Protein AF-A0A4W6CYW5-F1 (afdb_monomer)

Foldseek 3Di:
DDDDPPVVVVVVVVVVVVVVVVVVVVVVVVVVVVVVVVVVVVVPPPDDDDDDDDDDDDDDDDDPPVPPDDDDDDDFDDDDDQDAWDWDDDDPRAIFTQDGDPPDCNCPRVVHDGGDGCPDDDDDCVVPDPVVVVVVVVVCVVDDDDDDDDDDDDPPDPPDDPPDPDDDDDDDDDDDDDDDDDPPPPPVPD

Structure (mmCIF, N/CA/C/O backbone):
data_AF-A0A4W6CYW5-F1
#
_entry.id   AF-A0A4W6CYW5-F1
#
loop_
_atom_site.group_PDB
_atom_site.id
_atom_site.type_symbol
_atom_site.label_atom_id
_atom_site.label_alt_id
_atom_site.label_comp_id
_atom_site.label_asym_id
_atom_site.label_entity_id
_atom_site.label_seq_id
_atom_site.pdbx_PDB_ins_code
_atom_site.Cartn_x
_atom_site.Cartn_y
_atom_site.Cartn_z
_atom_site.occupancy
_atom_site.B_iso_or_equiv
_atom_site.auth_seq_id
_atom_site.auth_comp_id
_atom_site.auth_asym_id
_atom_site.auth_atom_id
_atom_site.pdbx_PDB_model_num
ATOM 1 N N . MET A 1 1 ? 4.362 41.759 -37.590 1.00 44.25 1 MET A N 1
ATOM 2 C CA . MET A 1 1 ? 4.660 41.603 -36.146 1.00 44.25 1 MET A CA 1
ATOM 3 C C . MET A 1 1 ? 3.369 41.486 -35.325 1.00 44.25 1 MET A C 1
ATOM 5 O O . MET A 1 1 ? 3.046 42.380 -34.559 1.00 44.25 1 MET A O 1
ATOM 9 N N . ARG A 1 2 ? 2.591 40.410 -35.491 1.00 50.28 2 ARG A N 1
ATOM 10 C CA . ARG A 1 2 ? 1.427 40.100 -34.639 1.00 50.28 2 ARG A CA 1
ATOM 11 C C . ARG A 1 2 ? 1.261 38.586 -34.622 1.00 50.28 2 ARG A C 1
ATOM 13 O O . ARG A 1 2 ? 0.689 38.085 -35.572 1.00 50.28 2 ARG A O 1
ATOM 20 N N . SER A 1 3 ? 1.822 37.891 -33.630 1.00 50.16 3 SER A N 1
ATOM 21 C CA . SER A 1 3 ? 1.493 36.473 -33.359 1.00 50.16 3 SER A CA 1
ATOM 22 C C . SER A 1 3 ? 1.986 35.920 -32.011 1.00 50.16 3 SER A C 1
ATOM 24 O O . SER A 1 3 ? 1.754 34.751 -31.745 1.00 50.16 3 SER A O 1
ATOM 26 N N . THR A 1 4 ? 2.629 36.698 -31.131 1.00 52.53 4 THR A N 1
ATOM 27 C CA . THR A 1 4 ? 3.135 36.164 -29.845 1.00 52.53 4 THR A CA 1
ATOM 28 C C . THR A 1 4 ? 2.251 36.474 -28.633 1.00 52.53 4 THR A C 1
ATOM 30 O O . THR A 1 4 ? 2.324 35.764 -27.646 1.00 52.53 4 THR A O 1
ATOM 33 N N . HIS A 1 5 ? 1.342 37.453 -28.707 1.00 53.78 5 HIS A N 1
ATOM 34 C CA . HIS A 1 5 ? 0.536 37.873 -27.546 1.00 53.78 5 HIS A CA 1
ATOM 35 C C . HIS A 1 5 ? -0.667 36.971 -27.205 1.00 53.78 5 HIS A C 1
ATOM 37 O O . HIS A 1 5 ? -1.287 37.159 -26.162 1.00 53.78 5 HIS A O 1
ATOM 43 N N . ASN A 1 6 ? -1.028 36.015 -28.070 1.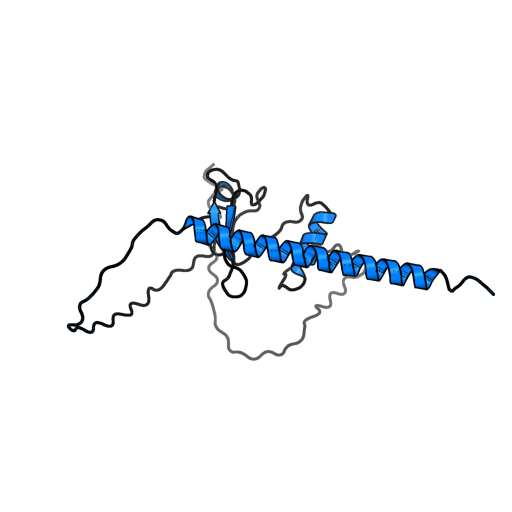00 50.62 6 ASN A N 1
ATOM 44 C CA . ASN A 1 6 ? -2.247 35.211 -27.896 1.00 50.62 6 ASN A CA 1
ATOM 45 C C . ASN A 1 6 ? -2.007 33.898 -27.121 1.00 50.62 6 ASN A C 1
ATOM 47 O O . ASN A 1 6 ? -2.941 33.335 -26.559 1.00 50.62 6 ASN A O 1
ATOM 51 N N . ALA A 1 7 ? -0.758 33.420 -27.057 1.00 52.31 7 ALA A N 1
ATOM 52 C CA . ALA A 1 7 ? -0.404 32.188 -26.345 1.00 52.31 7 ALA A CA 1
ATOM 53 C C . ALA A 1 7 ? -0.320 32.393 -24.818 1.00 52.31 7 ALA A C 1
ATOM 55 O O . ALA A 1 7 ? -0.745 31.531 -24.048 1.00 52.31 7 ALA A O 1
ATOM 56 N N . ASP A 1 8 ? 0.137 33.565 -24.371 1.00 54.59 8 ASP A N 1
ATOM 57 C CA . ASP A 1 8 ? 0.320 33.852 -22.942 1.00 54.59 8 ASP A CA 1
ATOM 58 C C . ASP A 1 8 ? -1.016 34.078 -22.215 1.00 54.59 8 ASP A C 1
ATOM 60 O O . ASP A 1 8 ? -1.205 33.619 -21.089 1.00 54.59 8 ASP A O 1
ATOM 64 N N . HIS A 1 9 ? -1.994 34.704 -22.880 1.00 56.44 9 HIS A N 1
ATOM 65 C CA . HIS A 1 9 ? -3.321 34.950 -22.304 1.00 56.44 9 HIS A CA 1
ATOM 66 C C . HIS A 1 9 ? -4.142 33.658 -22.146 1.00 56.44 9 HIS A C 1
ATOM 68 O O . HIS A 1 9 ? -4.857 33.486 -21.156 1.00 56.44 9 HIS A O 1
ATOM 74 N N . LEU A 1 10 ? -4.010 32.717 -23.089 1.00 56.34 10 LEU A N 1
ATOM 75 C CA . LEU A 1 10 ? -4.667 31.408 -23.013 1.00 56.34 10 LEU A CA 1
ATOM 76 C C . LEU A 1 10 ? -4.097 30.561 -21.866 1.00 56.34 10 LEU A C 1
ATOM 78 O O . LEU A 1 10 ? -4.846 29.904 -21.144 1.00 56.34 10 LEU A O 1
ATOM 82 N N . THR A 1 11 ? -2.781 30.632 -21.657 1.00 58.44 11 THR A N 1
ATOM 83 C CA . THR A 1 11 ? -2.083 29.890 -20.598 1.00 58.44 11 THR A CA 1
ATOM 84 C C . THR A 1 11 ? -2.420 30.440 -19.209 1.00 58.44 11 THR A C 1
ATOM 86 O O . THR A 1 11 ? -2.688 29.664 -18.290 1.00 58.44 11 THR A O 1
ATOM 89 N N . LEU A 1 12 ? -2.509 31.768 -19.059 1.00 58.72 12 LEU A N 1
ATOM 90 C CA . LEU A 1 12 ? -2.931 32.406 -17.806 1.00 58.72 12 LEU A CA 1
ATOM 91 C C . LEU A 1 12 ? -4.394 32.086 -17.455 1.00 58.72 12 LEU A C 1
ATOM 93 O O . LEU A 1 12 ? -4.709 31.803 -16.300 1.00 58.72 12 LEU A O 1
ATOM 97 N N . CYS A 1 13 ? -5.284 32.096 -18.455 1.00 59.12 13 CYS A N 1
ATOM 98 C CA . CYS A 1 13 ? -6.695 31.749 -18.280 1.00 59.12 13 CYS A CA 1
ATOM 99 C C . CYS A 1 13 ? -6.861 30.279 -17.864 1.00 59.12 13 CYS A C 1
ATOM 101 O O . CYS A 1 13 ? -7.584 29.984 -16.914 1.00 59.12 13 CYS A O 1
ATOM 103 N N . HIS A 1 14 ? -6.114 29.372 -18.498 1.00 66.81 14 HIS A N 1
ATOM 104 C CA . HIS A 1 14 ? -6.124 27.954 -18.150 1.00 66.81 14 HIS A CA 1
ATOM 105 C C . HIS A 1 14 ? -5.603 27.708 -16.725 1.00 66.81 14 HIS A C 1
ATOM 107 O O . HIS A 1 14 ? -6.229 26.983 -15.953 1.00 66.81 14 HIS A O 1
ATOM 113 N N . MET A 1 15 ? -4.514 28.372 -16.329 1.00 64.94 15 MET A N 1
ATOM 114 C CA . MET A 1 15 ? -3.958 28.252 -14.978 1.00 64.94 15 MET A CA 1
ATOM 115 C C . MET A 1 15 ? -4.913 28.809 -13.907 1.00 64.94 15 MET A C 1
ATOM 117 O O . MET A 1 15 ? -5.078 28.198 -12.853 1.00 64.94 15 MET A O 1
ATOM 121 N N . CYS A 1 16 ? -5.606 29.915 -14.198 1.00 65.44 16 CYS A N 1
ATOM 122 C CA . CYS A 1 16 ? -6.615 30.491 -13.308 1.00 65.44 16 CYS A CA 1
ATOM 123 C C . CYS A 1 16 ? -7.847 29.578 -13.168 1.00 65.44 16 CYS A C 1
ATOM 125 O O . CYS A 1 16 ? -8.297 29.318 -12.055 1.00 65.44 16 CYS A O 1
ATOM 127 N N . CYS A 1 17 ? -8.348 29.002 -14.266 1.00 64.19 17 CYS A N 1
ATOM 128 C CA . CYS A 1 17 ? -9.446 28.032 -14.216 1.00 64.19 17 CYS A CA 1
ATOM 129 C C . CYS A 1 17 ? -9.089 26.789 -13.389 1.00 64.19 17 CYS A C 1
ATOM 131 O O . CYS A 1 17 ? -9.908 26.340 -12.587 1.00 64.19 17 CYS A O 1
ATOM 133 N N . VAL A 1 18 ? -7.868 26.266 -13.529 1.00 70.19 18 VAL A N 1
ATOM 134 C CA . VAL A 1 18 ? -7.390 25.121 -12.736 1.00 70.19 18 VAL A CA 1
ATOM 135 C C . VAL A 1 18 ? -7.263 25.484 -11.251 1.00 70.19 18 VAL A C 1
ATOM 137 O O . VAL A 1 18 ? -7.642 24.686 -10.392 1.00 70.19 18 VAL A O 1
ATOM 140 N N . GLN A 1 19 ? -6.807 26.699 -10.929 1.00 64.94 19 GLN A N 1
ATOM 141 C CA . GLN A 1 19 ? -6.729 27.193 -9.550 1.00 64.94 19 GLN A CA 1
ATOM 142 C C . GLN A 1 19 ? -8.126 27.310 -8.912 1.00 64.94 19 GLN A C 1
ATOM 144 O O . GLN A 1 19 ? -8.347 26.790 -7.818 1.00 64.94 19 GLN A O 1
ATOM 149 N N . VAL A 1 20 ? -9.094 27.898 -9.625 1.00 71.56 20 VAL A N 1
ATOM 150 C CA . VAL A 1 20 ? -10.483 28.038 -9.148 1.00 71.56 20 VAL A CA 1
ATOM 151 C C . VAL A 1 20 ? -11.155 26.670 -8.984 1.00 71.56 20 VAL A C 1
ATOM 153 O O . VAL A 1 20 ? -11.868 26.436 -8.005 1.00 71.56 20 VAL A O 1
ATOM 156 N N . GLN A 1 21 ? -10.905 25.727 -9.897 1.00 70.06 21 GLN A N 1
ATOM 157 C CA . GLN A 1 21 ? -11.420 24.360 -9.772 1.00 70.06 21 GLN A CA 1
ATOM 158 C C . GLN A 1 21 ? -10.812 23.619 -8.572 1.00 70.06 21 GLN A C 1
ATOM 160 O O . GLN A 1 21 ? -11.539 22.924 -7.858 1.00 70.06 21 GLN A O 1
ATOM 165 N N . LYS A 1 22 ? -9.515 23.806 -8.297 1.00 78.44 22 LYS A N 1
ATOM 166 C CA . LYS A 1 22 ? -8.829 23.229 -7.130 1.00 78.44 22 LYS A CA 1
ATOM 167 C C . LYS A 1 22 ? -9.390 23.767 -5.811 1.00 78.44 22 LYS A C 1
ATOM 169 O O . LYS A 1 22 ? -9.605 22.992 -4.879 1.00 78.44 22 LYS A O 1
ATOM 174 N N . GLU A 1 23 ? -9.656 25.068 -5.732 1.00 78.19 23 GLU A N 1
ATOM 175 C CA . GLU A 1 23 ? -10.241 25.695 -4.541 1.00 78.19 23 GLU A CA 1
ATOM 176 C C . GLU A 1 23 ? -11.682 25.233 -4.294 1.00 78.19 23 GLU A C 1
ATOM 178 O O . GLU A 1 23 ? -12.031 24.904 -3.156 1.00 78.19 23 GLU A O 1
ATOM 183 N N . LYS A 1 24 ? -12.494 25.108 -5.354 1.00 82.69 24 LYS A N 1
ATOM 184 C CA . LYS A 1 24 ? -13.864 24.580 -5.256 1.00 82.69 24 LYS A CA 1
ATOM 185 C C . LYS A 1 24 ? -13.883 23.139 -4.738 1.00 82.69 24 LYS A C 1
ATOM 187 O O . LYS A 1 24 ? -14.644 22.829 -3.823 1.00 82.69 24 LYS A O 1
ATOM 192 N N . LEU A 1 25 ? -13.007 22.284 -5.268 1.00 85.12 25 LEU A N 1
ATOM 193 C CA . LEU A 1 25 ? -12.897 20.890 -4.833 1.00 85.12 25 LEU A CA 1
ATOM 194 C C . LEU A 1 25 ? -12.448 20.785 -3.365 1.00 85.12 25 LEU A C 1
ATOM 196 O O . LEU A 1 25 ? -12.961 19.969 -2.601 1.00 85.12 25 LEU A O 1
ATOM 200 N N . HIS A 1 26 ? -11.507 21.636 -2.948 1.00 88.19 26 HIS A N 1
ATOM 201 C CA . HIS A 1 26 ? -11.018 21.664 -1.570 1.00 88.19 26 HIS A CA 1
ATOM 202 C C . HIS A 1 26 ? -12.102 22.123 -0.577 1.00 88.19 26 HIS A C 1
ATOM 204 O O . HIS A 1 26 ? -12.204 21.580 0.527 1.00 88.19 26 HIS A O 1
ATOM 210 N N . ALA A 1 27 ? -12.943 23.084 -0.972 1.00 87.19 27 ALA A N 1
ATOM 211 C CA . ALA A 1 27 ? -14.084 23.525 -0.173 1.00 87.19 27 ALA A CA 1
ATOM 212 C C . ALA A 1 27 ? -15.139 22.415 -0.007 1.00 87.19 27 ALA A C 1
ATOM 214 O O . ALA A 1 27 ? -15.573 22.159 1.120 1.00 87.19 27 ALA A O 1
ATOM 215 N N . GLU A 1 28 ? -15.487 21.705 -1.087 1.00 87.38 28 GLU A N 1
ATOM 216 C CA . GLU A 1 28 ? -16.428 20.576 -1.032 1.00 87.38 28 GLU A CA 1
ATOM 217 C C . GLU A 1 28 ? -15.898 19.433 -0.156 1.00 87.38 28 GLU A C 1
ATOM 219 O O . GLU A 1 28 ? -16.623 18.912 0.695 1.00 87.38 28 GLU A O 1
ATOM 224 N N . LEU A 1 29 ? -14.609 19.094 -0.269 1.00 85.62 29 LEU A N 1
ATOM 225 C CA . LEU A 1 29 ? -14.001 18.048 0.555 1.00 85.62 29 LEU A CA 1
ATOM 226 C C . LEU A 1 29 ? -14.047 18.403 2.051 1.00 85.62 29 LEU A C 1
ATOM 228 O O . LEU A 1 29 ? -14.372 17.555 2.887 1.00 85.62 29 LEU A O 1
ATOM 232 N N . LYS A 1 30 ? -13.792 19.669 2.406 1.00 89.56 30 LYS A N 1
ATOM 233 C CA . LYS A 1 30 ? -13.886 20.152 3.793 1.00 89.56 30 LYS A CA 1
ATOM 234 C C . LYS A 1 30 ? -15.324 20.088 4.324 1.00 89.56 30 LYS A C 1
ATOM 236 O O . LYS A 1 30 ? -15.525 19.738 5.490 1.00 89.56 30 LYS A O 1
ATOM 241 N N . GLN A 1 31 ? -16.314 20.373 3.479 1.00 92.12 31 GLN A N 1
ATOM 242 C CA . GLN A 1 31 ? -17.731 20.284 3.834 1.00 92.12 31 GLN A CA 1
ATOM 243 C C . GLN A 1 31 ? -18.167 18.833 4.082 1.00 92.12 31 GLN A C 1
ATOM 245 O O . GLN A 1 31 ? -18.789 18.554 5.110 1.00 92.12 31 GLN A O 1
ATOM 250 N N . VAL A 1 32 ? -17.775 17.901 3.208 1.00 88.38 32 VAL A N 1
ATOM 251 C CA . VAL A 1 32 ? -18.076 16.465 3.357 1.00 88.38 32 VAL A CA 1
ATOM 252 C C . VAL A 1 32 ? -17.440 15.894 4.629 1.00 88.38 32 VAL A C 1
ATOM 254 O O . VAL A 1 32 ? -18.089 15.159 5.375 1.00 88.38 32 VAL A O 1
ATOM 257 N N . LEU A 1 33 ? -16.194 16.271 4.939 1.00 81.88 33 LEU A N 1
ATOM 258 C CA . LEU A 1 33 ? -15.519 15.843 6.172 1.00 81.88 33 LEU A CA 1
ATOM 259 C C . LEU A 1 33 ? -16.195 16.408 7.431 1.00 81.88 33 LEU A C 1
ATOM 261 O O . LEU A 1 33 ? -16.282 15.712 8.445 1.00 81.88 33 LEU A O 1
ATOM 265 N N . SER A 1 34 ? -16.714 17.638 7.363 1.00 81.62 34 SER A N 1
ATOM 266 C CA . SER A 1 34 ? -17.489 18.239 8.454 1.00 81.62 34 SER A CA 1
ATOM 267 C C . SER A 1 34 ? -18.834 17.535 8.667 1.00 81.62 34 SER A C 1
ATOM 269 O O . SER A 1 34 ? -19.168 17.211 9.806 1.00 81.62 34 SER A O 1
ATOM 271 N N . GLN A 1 35 ? -19.578 17.236 7.595 1.00 84.62 35 GLN A N 1
ATOM 272 C CA . GLN A 1 35 ? -20.837 16.477 7.664 1.00 84.62 35 GLN A CA 1
ATOM 273 C C . GLN A 1 35 ? -20.633 15.050 8.192 1.00 84.62 35 GLN A C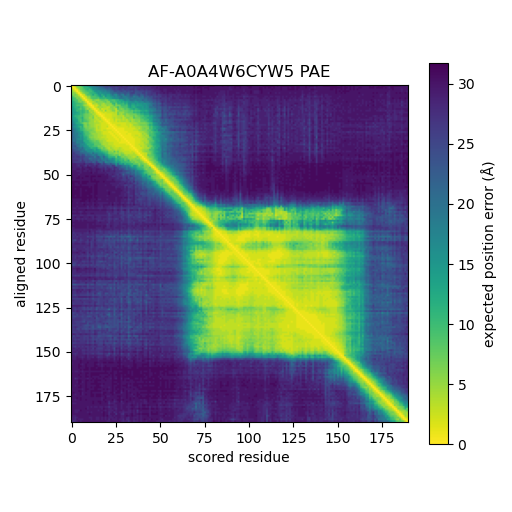 1
ATOM 275 O O . GLN A 1 35 ? -21.423 14.558 8.995 1.00 84.62 35 GLN A O 1
ATOM 280 N N . LYS A 1 36 ? -19.539 14.383 7.808 1.00 84.31 36 LYS A N 1
ATOM 281 C CA . LYS A 1 36 ? -19.222 13.038 8.313 1.00 84.31 36 LYS A CA 1
ATOM 282 C C . LYS A 1 36 ? -18.872 13.052 9.808 1.00 84.31 36 LYS A C 1
ATOM 284 O O . LYS A 1 36 ? -19.204 12.107 10.519 1.00 84.31 36 LYS A O 1
ATOM 289 N N . ARG A 1 37 ? -18.259 14.140 10.303 1.00 77.00 37 ARG A N 1
ATOM 290 C CA . ARG A 1 37 ? -17.984 14.352 11.736 1.00 77.00 37 ARG A CA 1
ATOM 291 C C . ARG A 1 37 ? -19.262 14.643 12.536 1.00 77.00 37 ARG A C 1
ATOM 293 O O . ARG A 1 37 ? -19.376 14.156 13.657 1.00 77.00 37 ARG A O 1
ATOM 300 N N . SER A 1 38 ? -20.223 15.388 11.982 1.00 66.81 38 SER A N 1
ATOM 301 C CA . SER A 1 38 ? -21.509 15.634 12.654 1.00 66.81 38 SER A CA 1
ATOM 302 C C . SER A 1 38 ? -22.395 14.386 12.692 1.00 66.81 38 SER A C 1
ATOM 304 O O . SER A 1 38 ? -22.949 14.079 13.743 1.00 66.81 38 SER A O 1
ATOM 306 N N . HIS A 1 39 ? -22.430 13.598 11.613 1.00 69.25 39 HIS A N 1
ATOM 307 C CA . HIS A 1 39 ? -23.209 12.354 11.551 1.00 69.25 39 HIS A CA 1
ATOM 308 C C . HIS A 1 39 ? -22.715 11.286 12.548 1.00 69.25 39 HIS A C 1
ATOM 310 O O . HIS A 1 39 ? -23.501 10.506 13.090 1.00 69.25 39 HIS A O 1
ATOM 316 N N . LEU A 1 40 ? -21.408 11.270 12.841 1.00 58.00 40 LEU A N 1
ATOM 317 C CA . LEU A 1 40 ? -20.830 10.399 13.869 1.00 58.00 40 LEU A CA 1
ATOM 318 C C . LEU A 1 40 ? -21.212 10.841 15.297 1.00 58.00 40 LEU A C 1
ATOM 320 O O . LEU A 1 40 ? -21.361 10.000 16.182 1.00 58.00 40 LEU A O 1
ATOM 324 N N . ARG A 1 41 ? -21.409 12.150 15.520 1.00 58.03 41 ARG A N 1
ATOM 325 C CA . ARG A 1 41 ? -21.801 12.707 16.825 1.00 58.03 41 ARG A CA 1
ATOM 326 C C . ARG A 1 41 ? -23.293 12.512 17.114 1.00 58.03 41 ARG A C 1
ATOM 328 O O . ARG A 1 41 ? -23.635 12.234 18.255 1.00 58.03 41 ARG A O 1
ATOM 335 N N . GLU A 1 42 ? -24.164 12.592 16.107 1.00 55.97 42 GLU A N 1
ATOM 336 C CA . GLU A 1 42 ? -25.606 12.321 16.270 1.00 55.97 42 GLU A CA 1
ATOM 337 C C . GLU A 1 42 ? -25.918 10.838 16.504 1.00 55.97 42 GLU A C 1
ATOM 339 O O . GLU A 1 42 ? -26.834 10.521 17.257 1.00 55.97 42 GLU A O 1
ATOM 344 N N . SER A 1 43 ? -25.115 9.922 15.952 1.00 53.22 43 SER A N 1
ATOM 345 C CA . SER A 1 43 ? -25.328 8.475 16.128 1.00 53.22 43 SER A CA 1
ATOM 346 C C . SER A 1 43 ? -24.939 7.949 17.525 1.00 53.22 43 SER A C 1
ATOM 348 O O . SER A 1 43 ? -25.169 6.779 17.810 1.00 53.22 43 SER A O 1
ATOM 350 N N . THR A 1 44 ? -24.360 8.783 18.401 1.00 50.22 44 THR A N 1
ATOM 351 C CA . THR A 1 44 ? -23.843 8.369 19.727 1.00 50.22 44 THR A CA 1
ATOM 352 C C . THR A 1 44 ? -24.667 8.916 20.909 1.00 50.22 44 THR A C 1
ATOM 354 O O . THR A 1 44 ? -24.402 8.583 22.059 1.00 50.22 44 THR A O 1
ATOM 357 N N . CYS A 1 45 ? -25.714 9.712 20.678 1.00 44.28 45 CYS A N 1
ATOM 358 C CA . CYS A 1 45 ? -26.504 10.310 21.762 1.00 44.28 45 CYS A CA 1
ATOM 359 C C . CYS A 1 45 ? -27.825 9.570 22.032 1.00 44.28 45 CYS A C 1
ATOM 361 O O . CYS A 1 45 ? -28.887 10.175 21.955 1.00 44.28 45 CYS A O 1
ATOM 363 N N . GLN A 1 46 ? -27.759 8.283 22.386 1.00 48.66 46 GLN A N 1
ATOM 364 C CA . GLN A 1 46 ? -28.800 7.596 23.171 1.00 48.66 46 GLN A CA 1
ATOM 365 C C . GLN A 1 46 ? -28.164 6.529 24.076 1.00 48.66 46 GLN A C 1
ATOM 367 O O . GLN A 1 46 ? -28.377 5.342 23.872 1.00 48.66 46 GLN A O 1
ATOM 372 N N . LEU A 1 47 ? -27.373 6.937 25.075 1.00 45.97 47 LEU A N 1
ATOM 373 C CA . LEU A 1 47 ? -27.356 6.249 26.370 1.00 45.97 47 LEU A CA 1
ATOM 374 C C . LEU A 1 47 ? -26.707 7.116 27.462 1.00 45.97 47 LEU A C 1
ATOM 376 O O . LEU A 1 47 ? -25.597 7.609 27.297 1.00 45.97 47 LEU A O 1
ATOM 380 N N . ALA A 1 48 ? -27.434 7.196 28.576 1.00 38.69 48 ALA A N 1
ATOM 381 C CA . ALA A 1 48 ? -27.035 7.581 29.929 1.00 38.69 48 ALA A CA 1
ATOM 382 C C . ALA A 1 48 ? -26.795 9.073 30.244 1.00 38.69 48 ALA A C 1
ATOM 384 O O . ALA A 1 48 ? -25.795 9.692 29.888 1.00 38.69 48 ALA A O 1
ATOM 385 N N . GLN A 1 49 ? -27.743 9.601 31.021 1.00 39.69 49 GLN A N 1
ATOM 386 C CA . GLN A 1 49 ? -27.567 10.699 31.967 1.00 39.69 49 GLN A CA 1
ATOM 387 C C . GLN A 1 49 ? -26.997 10.177 33.316 1.00 39.69 49 GLN A C 1
ATOM 389 O O . GLN A 1 49 ? -26.931 8.960 33.500 1.00 39.69 49 GLN A O 1
ATOM 394 N N . PRO A 1 50 ? -26.526 11.087 34.197 1.00 57.31 50 PRO A N 1
ATOM 395 C CA . PRO A 1 50 ? -25.501 10.881 35.233 1.00 57.31 50 PRO A CA 1
ATOM 396 C C . PRO A 1 50 ? -26.107 10.493 36.590 1.00 57.31 50 PRO A C 1
ATOM 398 O O . PRO A 1 50 ? -27.321 10.542 36.686 1.00 57.31 50 PRO A O 1
ATOM 401 N N . GLU A 1 51 ? -25.279 10.180 37.606 1.00 38.56 51 GLU A N 1
ATOM 402 C CA . GLU A 1 51 ? -25.442 10.573 39.031 1.00 38.56 51 GLU A CA 1
ATOM 403 C C . GLU A 1 51 ? -24.115 10.418 39.812 1.00 38.56 51 GLU A C 1
ATOM 405 O O . GLU A 1 51 ? -23.195 9.732 39.365 1.00 38.56 51 GLU A O 1
ATOM 410 N N . MET A 1 52 ? -24.010 11.173 40.913 1.00 45.34 52 MET A N 1
ATOM 411 C CA . MET A 1 52 ? -22.794 11.657 41.584 1.00 45.34 52 MET A CA 1
ATOM 412 C C . MET A 1 52 ? -22.345 10.853 42.820 1.00 45.34 52 MET A C 1
ATOM 414 O O . MET A 1 52 ? -23.125 10.117 43.410 1.00 45.34 52 MET A O 1
ATOM 418 N N . ASP A 1 53 ? -21.110 11.172 43.238 1.00 35.09 53 ASP A N 1
ATOM 419 C CA . ASP A 1 53 ? -20.561 11.200 44.608 1.00 35.09 53 ASP A CA 1
ATOM 420 C C . ASP A 1 53 ? -20.310 9.880 45.359 1.00 35.09 53 ASP A C 1
ATOM 422 O O . ASP A 1 53 ? -21.237 9.182 45.752 1.00 35.09 53 ASP A O 1
ATOM 426 N N . THR A 1 54 ? -19.033 9.581 45.658 1.00 37.53 54 THR A N 1
ATOM 427 C CA . THR A 1 54 ? -18.391 9.706 46.997 1.00 37.53 54 THR A CA 1
ATOM 428 C C . THR A 1 54 ? -16.889 9.319 46.891 1.00 37.53 54 THR A C 1
ATOM 430 O O . THR A 1 54 ? -16.552 8.361 46.200 1.00 37.53 54 THR A O 1
ATOM 433 N N . ASP A 1 55 ? -15.997 10.043 47.578 1.00 36.50 55 ASP A N 1
ATOM 434 C CA . ASP A 1 55 ? -14.526 9.856 47.705 1.00 36.50 55 ASP A CA 1
ATOM 435 C C . ASP A 1 55 ? -14.147 9.670 49.203 1.00 36.50 55 ASP A C 1
ATOM 437 O O . ASP A 1 55 ? -14.995 9.983 50.046 1.00 36.50 55 ASP A O 1
ATOM 441 N N . PRO A 1 56 ? -12.890 9.380 49.619 1.00 57.06 56 PRO A N 1
ATOM 442 C CA . PRO A 1 56 ? -11.942 8.298 49.289 1.00 57.06 56 PRO A CA 1
ATOM 443 C C . PRO A 1 56 ? -11.693 7.355 50.493 1.00 57.06 56 PRO A C 1
ATOM 445 O O . PRO A 1 56 ? -11.899 7.726 51.649 1.00 57.06 56 PRO A O 1
ATOM 448 N N . THR A 1 57 ? -11.105 6.172 50.281 1.00 34.31 57 THR A N 1
ATOM 449 C CA . THR A 1 57 ? -10.229 5.547 51.297 1.00 34.31 57 THR A CA 1
ATOM 450 C C . THR A 1 57 ? -9.135 4.712 50.624 1.00 34.31 57 THR A C 1
ATOM 452 O O . THR A 1 57 ? -9.406 3.976 49.679 1.00 34.31 57 THR A O 1
ATOM 455 N N . ASP A 1 58 ? -7.914 4.909 51.125 1.00 35.91 58 ASP A N 1
ATOM 456 C CA . ASP A 1 58 ? -6.641 4.228 50.875 1.00 35.91 58 ASP A CA 1
ATOM 457 C C . ASP A 1 58 ? -6.709 2.782 50.351 1.00 35.91 58 ASP A C 1
ATOM 459 O O . ASP A 1 58 ? -7.373 1.928 50.926 1.00 35.91 58 ASP A O 1
ATOM 463 N N . GLU A 1 59 ? -5.905 2.463 49.336 1.00 38.38 59 GLU A N 1
ATOM 464 C CA . GLU A 1 59 ? -4.570 1.908 49.590 1.00 38.38 59 GLU A CA 1
ATOM 465 C C . GLU A 1 59 ? -3.749 1.828 48.298 1.00 38.38 59 GLU A C 1
ATOM 467 O O . GLU A 1 59 ? -4.196 1.403 47.232 1.00 38.38 59 GLU A O 1
ATOM 472 N N . GLN A 1 60 ? -2.495 2.252 48.427 1.00 46.41 60 GLN A N 1
ATOM 473 C CA . GLN A 1 60 ? -1.444 2.028 47.454 1.00 46.41 60 GLN A CA 1
ATOM 474 C C . GLN A 1 60 ? -1.248 0.529 47.238 1.00 46.41 60 GLN A C 1
ATOM 476 O O . GLN A 1 60 ? -0.877 -0.209 48.147 1.00 46.41 60 GLN A O 1
ATOM 481 N N . THR A 1 61 ? -1.349 0.087 45.993 1.00 33.97 61 THR A N 1
ATOM 482 C CA . THR A 1 61 ? -0.534 -1.038 45.534 1.00 33.97 61 THR A CA 1
ATOM 483 C C . THR A 1 61 ? -0.156 -0.795 44.086 1.00 33.97 61 THR A C 1
ATOM 485 O O . THR A 1 61 ? -0.849 -1.156 43.140 1.00 33.97 61 THR A O 1
ATOM 488 N N . SER A 1 62 ? 0.971 -0.105 43.926 1.00 43.28 62 SER A N 1
ATOM 489 C CA . SER A 1 62 ? 1.723 -0.055 42.684 1.00 43.28 62 SER A CA 1
ATOM 490 C C . SER A 1 62 ? 2.168 -1.472 42.333 1.00 43.28 62 SER A C 1
ATOM 492 O O . SER A 1 62 ? 3.148 -1.978 42.882 1.00 43.28 62 SER A O 1
ATOM 494 N N . VAL A 1 63 ? 1.448 -2.101 41.414 1.00 38.50 63 VAL A N 1
ATOM 495 C CA . VAL A 1 63 ? 1.953 -3.250 40.672 1.00 38.50 63 VAL A CA 1
ATOM 496 C C . VAL A 1 63 ? 1.921 -2.857 39.201 1.00 38.50 63 VAL A C 1
ATOM 498 O O . VAL A 1 63 ? 1.006 -3.194 38.456 1.00 38.50 63 VAL A O 1
ATOM 501 N N . GLU A 1 64 ? 2.922 -2.075 38.787 1.00 48.56 64 GLU A N 1
ATOM 502 C CA . GLU A 1 64 ? 3.322 -2.033 37.381 1.00 48.56 64 GLU A CA 1
ATOM 503 C C . GLU A 1 64 ? 3.959 -3.386 37.039 1.00 48.56 64 GLU A C 1
ATOM 505 O O . GLU A 1 64 ? 5.176 -3.541 36.955 1.00 48.56 64 GLU A O 1
ATOM 510 N N . GLU A 1 65 ? 3.117 -4.398 36.857 1.00 42.00 65 GLU A N 1
ATOM 511 C CA . GLU A 1 65 ? 3.470 -5.571 36.067 1.00 42.00 65 GLU A CA 1
ATOM 512 C C . GLU A 1 65 ? 3.438 -5.124 34.606 1.00 42.00 65 GLU A C 1
ATOM 514 O O . GLU A 1 65 ? 2.422 -5.217 33.910 1.00 42.00 65 GLU A O 1
ATOM 519 N N . ALA A 1 66 ? 4.562 -4.554 34.165 1.00 48.34 66 ALA A N 1
ATOM 520 C CA . ALA A 1 66 ? 4.849 -4.284 32.768 1.00 48.34 66 ALA A CA 1
ATOM 521 C C . ALA A 1 66 ? 4.689 -5.597 31.997 1.00 48.34 66 ALA A C 1
ATOM 523 O O . ALA A 1 66 ? 5.590 -6.438 31.955 1.00 48.34 66 ALA A O 1
ATOM 524 N N . SER A 1 67 ? 3.497 -5.785 31.435 1.00 48.91 67 SER A N 1
ATOM 525 C CA . SER A 1 67 ? 3.112 -6.983 30.712 1.00 48.91 67 SER A CA 1
ATOM 526 C C . SER A 1 67 ? 4.036 -7.087 29.506 1.00 48.91 67 SER A C 1
ATOM 528 O O . SER A 1 67 ? 3.887 -6.364 28.520 1.00 48.91 67 SER A O 1
ATOM 530 N N . LYS A 1 68 ? 5.060 -7.933 29.622 1.00 52.72 68 LYS A N 1
ATOM 531 C CA . LYS A 1 68 ? 6.044 -8.171 28.569 1.00 52.72 68 LYS A CA 1
ATOM 532 C C . LYS A 1 68 ? 5.302 -8.801 27.392 1.00 52.72 68 LYS A C 1
ATOM 534 O O . LYS A 1 68 ? 4.989 -9.988 27.405 1.00 52.72 68 LYS A O 1
ATOM 539 N N . SER A 1 69 ? 4.954 -7.979 26.412 1.00 60.62 69 SER A N 1
ATOM 540 C CA . SER A 1 69 ? 4.254 -8.399 25.203 1.00 60.62 69 SER A CA 1
ATOM 541 C C . SER A 1 69 ? 5.226 -9.176 24.317 1.00 60.62 69 SER A C 1
ATOM 543 O O . SER A 1 69 ? 6.373 -8.773 24.125 1.00 60.62 69 SER A O 1
ATOM 545 N N . VAL A 1 70 ? 4.783 -10.325 23.810 1.00 72.94 70 VAL A N 1
ATOM 546 C CA . VAL A 1 70 ? 5.529 -11.116 22.827 1.00 72.94 70 VAL A CA 1
ATOM 547 C C . VAL A 1 70 ? 5.176 -10.577 21.445 1.00 72.94 70 VAL A C 1
ATOM 549 O O . VAL A 1 70 ? 4.019 -10.640 21.040 1.00 72.94 70 VAL A O 1
ATOM 552 N N . GLU A 1 71 ? 6.163 -10.034 20.734 1.00 68.19 71 GLU A N 1
ATOM 553 C CA . GLU A 1 71 ? 6.015 -9.586 19.348 1.00 68.19 71 GLU A CA 1
ATOM 554 C C . GLU A 1 71 ? 6.344 -10.750 18.404 1.00 68.19 71 GLU A C 1
ATOM 556 O O . GLU A 1 71 ? 7.436 -11.323 18.462 1.00 68.19 71 GLU A O 1
ATOM 561 N N . ILE A 1 72 ? 5.388 -11.126 17.554 1.00 73.31 72 ILE A N 1
ATOM 562 C CA . ILE A 1 72 ? 5.560 -12.158 16.527 1.00 73.31 72 ILE A CA 1
ATOM 563 C C . 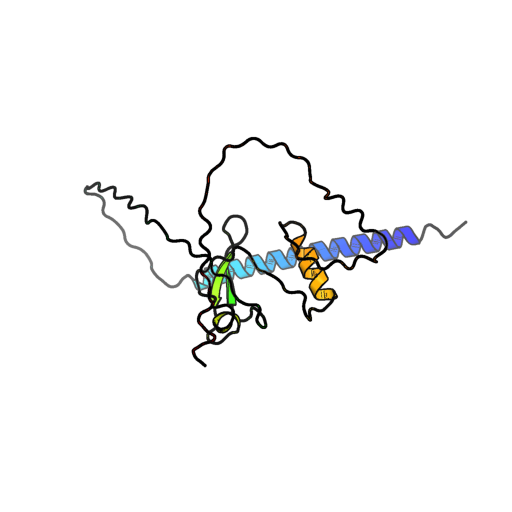ILE A 1 72 ? 5.410 -11.475 15.170 1.00 73.31 72 ILE A C 1
ATOM 565 O O . ILE A 1 72 ? 4.360 -10.913 14.870 1.00 73.31 72 ILE A O 1
ATOM 569 N N . VAL A 1 73 ? 6.456 -11.538 14.345 1.00 72.81 73 VAL A N 1
ATOM 570 C CA . VAL A 1 73 ? 6.404 -11.074 12.954 1.00 72.81 73 VAL A CA 1
ATOM 571 C C . VAL A 1 73 ? 6.003 -12.248 12.070 1.00 72.81 73 VAL A C 1
ATOM 573 O O . VAL A 1 73 ? 6.691 -13.268 12.040 1.00 72.81 73 VAL A O 1
ATOM 576 N N . VAL A 1 74 ? 4.887 -12.101 11.361 1.00 74.38 74 VAL A N 1
ATOM 577 C CA . VAL A 1 74 ? 4.357 -13.112 10.440 1.00 74.38 74 VAL A CA 1
ATOM 578 C C . VAL A 1 74 ? 4.676 -12.693 9.006 1.00 74.38 74 VAL A C 1
ATOM 580 O O . VAL A 1 74 ? 4.327 -11.592 8.585 1.00 74.38 74 VAL A O 1
ATOM 583 N N . GLU A 1 75 ? 5.330 -13.573 8.248 1.00 76.06 75 GLU A N 1
ATOM 584 C CA . GLU A 1 75 ? 5.518 -13.428 6.801 1.00 76.06 75 GLU A CA 1
ATOM 585 C C . GLU A 1 75 ? 4.533 -14.348 6.067 1.00 76.06 75 GLU A C 1
ATOM 587 O O . GLU A 1 75 ? 4.327 -15.491 6.470 1.00 76.06 75 GLU A O 1
ATOM 592 N N . THR A 1 76 ? 3.913 -13.849 4.997 1.00 69.19 76 THR A N 1
ATOM 593 C CA . THR A 1 76 ? 2.907 -14.574 4.204 1.00 69.19 76 THR A CA 1
ATOM 594 C C . THR A 1 76 ? 3.422 -14.874 2.799 1.00 69.19 76 THR A C 1
ATOM 596 O O . THR A 1 76 ? 4.259 -14.143 2.256 1.00 69.19 76 THR A O 1
ATOM 599 N N . GLU A 1 77 ? 2.941 -15.969 2.206 1.00 69.00 77 GLU A N 1
ATOM 600 C CA . GLU A 1 77 ? 3.304 -16.363 0.843 1.00 69.00 77 GLU A CA 1
ATOM 601 C C . GLU A 1 77 ? 2.629 -15.471 -0.214 1.00 69.00 77 GLU A C 1
ATOM 603 O O . GLU A 1 77 ? 1.654 -14.761 0.038 1.00 69.00 77 GLU A O 1
ATOM 608 N N . ALA A 1 78 ? 3.189 -15.470 -1.424 1.00 66.81 78 ALA A N 1
ATOM 609 C CA . ALA A 1 78 ? 2.695 -14.658 -2.528 1.00 66.81 78 ALA A CA 1
ATOM 610 C C . ALA A 1 78 ? 1.441 -15.289 -3.152 1.00 66.81 78 ALA A C 1
ATOM 612 O O . ALA A 1 78 ? 1.548 -16.146 -4.026 1.00 66.81 78 ALA A O 1
ATOM 613 N N . GLU A 1 79 ? 0.257 -14.840 -2.738 1.00 66.44 79 GLU A N 1
ATOM 614 C CA . GLU A 1 79 ? -1.024 -15.332 -3.263 1.00 66.44 79 GLU A CA 1
ATOM 615 C C . GLU A 1 79 ? -1.910 -14.203 -3.825 1.00 66.44 79 GLU A C 1
ATOM 617 O O . GLU A 1 79 ? -1.608 -13.011 -3.711 1.00 66.44 79 GLU A O 1
ATOM 622 N N . ALA A 1 80 ? -3.000 -14.573 -4.508 1.00 59.69 80 ALA A N 1
ATOM 623 C CA . ALA A 1 80 ? -3.839 -13.654 -5.276 1.00 59.69 80 ALA A CA 1
ATOM 624 C C . ALA A 1 80 ? -4.590 -12.636 -4.388 1.00 59.69 80 ALA A C 1
ATOM 626 O O . ALA A 1 80 ? -5.727 -12.860 -3.979 1.00 59.69 80 ALA A O 1
ATOM 627 N N . GLY A 1 81 ? -3.958 -11.478 -4.173 1.00 68.88 81 GLY A N 1
ATOM 628 C CA . GLY A 1 81 ? -4.565 -10.219 -3.738 1.00 68.88 81 GLY A CA 1
ATOM 629 C C . GLY A 1 81 ? -4.932 -10.118 -2.251 1.00 68.88 81 GLY A C 1
ATOM 630 O O . GLY A 1 81 ? -5.547 -10.999 -1.664 1.00 68.88 81 GLY A O 1
ATOM 631 N N . ALA A 1 82 ? -4.645 -8.963 -1.650 1.00 77.56 82 ALA A N 1
ATOM 632 C CA . ALA A 1 82 ? -5.098 -8.609 -0.308 1.00 77.56 82 ALA A CA 1
ATOM 633 C C . ALA A 1 82 ? -6.460 -7.901 -0.402 1.00 77.56 82 ALA A C 1
ATOM 635 O O . ALA A 1 82 ? -6.529 -6.679 -0.512 1.00 77.56 82 ALA A O 1
ATOM 636 N N . SER A 1 83 ? -7.563 -8.649 -0.432 1.00 89.94 83 SER A N 1
ATOM 637 C CA . SER A 1 83 ? -8.915 -8.068 -0.436 1.00 89.94 83 SER A CA 1
ATOM 638 C C . SER A 1 83 ? -9.759 -8.606 0.713 1.00 89.94 83 SER A C 1
ATOM 640 O O . SER A 1 83 ? -9.508 -9.699 1.217 1.00 89.94 83 SER A O 1
ATOM 642 N N . GLY A 1 84 ? -10.759 -7.825 1.128 1.00 92.69 84 GLY A N 1
ATOM 643 C CA . GLY A 1 84 ? -11.666 -8.189 2.216 1.00 92.69 84 GLY A CA 1
ATOM 644 C C . GLY A 1 84 ? -11.152 -7.852 3.614 1.00 92.69 84 GLY A C 1
ATOM 645 O O . GLY A 1 84 ? -11.526 -8.522 4.564 1.00 92.69 84 GLY A O 1
ATOM 646 N N . TYR A 1 85 ? -10.335 -6.811 3.763 1.00 95.00 85 TYR A N 1
ATOM 647 C CA . TYR A 1 85 ? -9.955 -6.264 5.066 1.00 95.00 85 TYR A CA 1
ATOM 648 C C . TYR A 1 85 ? -10.048 -4.735 5.062 1.00 95.00 85 TYR A C 1
ATOM 650 O O . TYR A 1 85 ? -10.082 -4.105 4.002 1.00 95.00 85 TYR A O 1
ATOM 658 N N . SER A 1 86 ? -10.104 -4.134 6.246 1.00 95.81 86 SER A N 1
ATOM 659 C CA . SER A 1 86 ? -10.024 -2.686 6.440 1.00 95.81 86 SER A CA 1
ATOM 660 C C . SER A 1 86 ? -8.928 -2.341 7.441 1.00 95.81 86 SER A C 1
ATOM 662 O O . SER A 1 86 ? -8.581 -3.155 8.298 1.00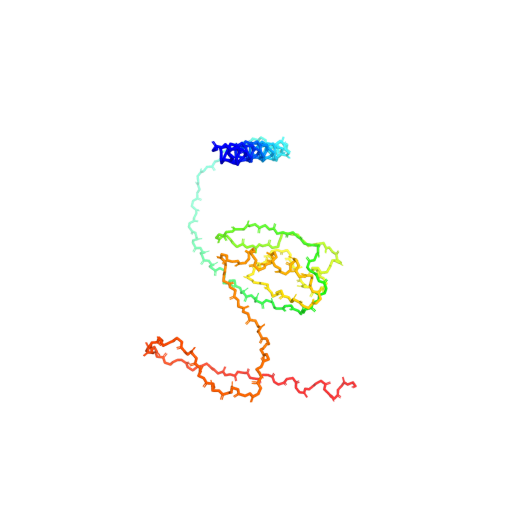 95.81 86 SER A O 1
ATOM 664 N N . VAL A 1 87 ? -8.373 -1.134 7.334 1.00 96.12 87 VAL A N 1
ATOM 665 C CA . VAL A 1 87 ? -7.291 -0.660 8.205 1.00 96.12 87 VAL A CA 1
ATOM 666 C C . VAL A 1 87 ? -7.686 0.598 8.968 1.00 96.12 87 VAL A C 1
ATOM 668 O O . VAL A 1 87 ? -8.547 1.369 8.538 1.00 96.12 87 VAL A O 1
ATOM 671 N N . THR A 1 88 ? -7.034 0.809 10.104 1.00 96.19 88 THR A N 1
ATOM 672 C CA . THR A 1 88 ? -7.127 2.006 10.942 1.00 96.19 88 THR A CA 1
ATOM 673 C C . THR A 1 88 ? -5.724 2.502 11.314 1.00 96.19 88 THR A C 1
ATOM 675 O O . THR A 1 88 ? -4.732 1.803 11.107 1.00 96.19 88 THR A O 1
ATOM 678 N N . GLY A 1 89 ? -5.630 3.717 11.855 1.00 94.88 89 GLY A N 1
ATOM 679 C CA . GLY A 1 89 ? -4.363 4.336 12.252 1.00 94.88 89 GLY A CA 1
ATOM 680 C C . GLY A 1 89 ? -3.792 5.294 11.203 1.00 94.88 89 GLY A C 1
ATOM 681 O O . GLY A 1 89 ? -4.529 6.080 10.606 1.00 94.88 89 GLY A O 1
ATOM 682 N N . GLY A 1 90 ? -2.469 5.289 11.049 1.00 89.94 90 GLY A N 1
ATOM 683 C CA . GLY A 1 90 ? -1.705 6.148 10.141 1.00 89.94 90 GLY A CA 1
ATOM 684 C C . GLY A 1 90 ? -0.714 7.073 10.850 1.00 89.94 90 GLY A C 1
ATOM 685 O O . GLY A 1 90 ? -0.910 7.456 12.006 1.00 89.94 90 GLY A O 1
ATOM 686 N N . GLY A 1 91 ? 0.346 7.446 10.126 1.00 88.12 91 GLY A N 1
ATOM 687 C CA . GLY A 1 91 ? 1.430 8.289 10.633 1.00 88.12 91 GLY A CA 1
ATOM 688 C C . GLY A 1 91 ? 2.247 7.586 11.717 1.00 88.12 91 GLY A C 1
ATOM 689 O O . GLY A 1 91 ? 2.5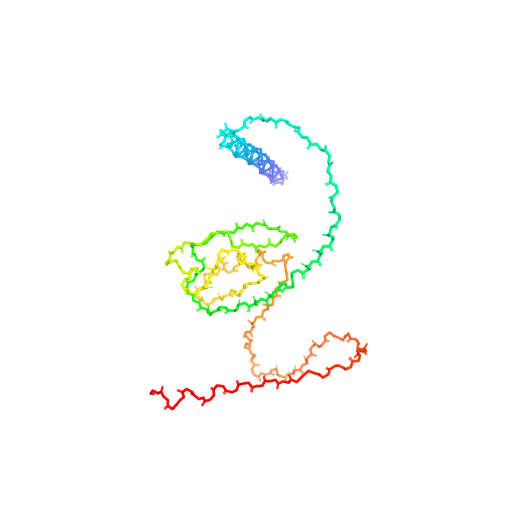20 6.393 11.620 1.00 88.12 91 GLY A O 1
ATOM 690 N N . GLU A 1 92 ? 2.597 8.321 12.771 1.00 90.00 92 GLU A N 1
ATOM 691 C CA . GLU A 1 92 ? 3.415 7.827 13.891 1.00 90.00 92 GLU A CA 1
ATOM 692 C C . GLU A 1 92 ? 2.753 6.694 14.685 1.00 90.00 92 GLU A C 1
ATOM 694 O O . GLU A 1 92 ? 3.439 5.921 15.344 1.00 90.00 92 GLU A O 1
ATOM 699 N N . ARG A 1 93 ? 1.423 6.556 14.600 1.00 92.06 93 ARG A N 1
ATOM 700 C CA . ARG A 1 93 ? 0.690 5.495 15.301 1.00 92.06 93 ARG A CA 1
ATOM 701 C C . ARG A 1 93 ? 0.833 4.125 14.641 1.00 92.06 93 ARG A C 1
ATOM 703 O O . ARG A 1 93 ? 0.506 3.142 15.283 1.00 92.06 93 ARG A O 1
ATOM 710 N N . GLY A 1 94 ? 1.286 4.045 13.388 1.00 94.25 94 GLY A N 1
ATOM 711 C CA . GLY A 1 94 ? 1.301 2.796 12.619 1.00 94.25 94 GLY A CA 1
ATOM 712 C C . GLY A 1 94 ? -0.052 2.448 11.987 1.00 94.25 94 GLY A C 1
ATOM 713 O O . GLY A 1 94 ? -1.039 3.171 12.148 1.00 94.25 94 GLY A O 1
ATOM 714 N N . ILE A 1 95 ? -0.078 1.364 11.210 1.00 96.38 95 ILE A N 1
ATOM 715 C CA . ILE A 1 95 ? -1.258 0.880 10.480 1.00 96.38 95 ILE A CA 1
ATOM 716 C C . ILE A 1 95 ? -1.704 -0.441 11.097 1.00 96.38 95 ILE A C 1
ATOM 718 O O . ILE A 1 95 ? -0.889 -1.352 11.220 1.00 96.38 95 ILE A O 1
ATOM 722 N N . PHE A 1 96 ? -2.988 -0.555 11.431 1.00 96.44 96 PHE A N 1
ATOM 723 C CA . PHE A 1 96 ? -3.555 -1.759 12.039 1.00 96.44 96 PHE A CA 1
ATOM 724 C C . PHE A 1 96 ? -4.734 -2.289 11.242 1.00 96.44 96 PHE A C 1
ATOM 726 O O . PHE A 1 96 ? -5.528 -1.511 10.703 1.00 96.44 96 PHE A O 1
ATOM 733 N N . VAL A 1 97 ? -4.884 -3.607 11.209 1.00 96.19 97 VAL A N 1
ATOM 734 C CA . VAL A 1 97 ? -6.050 -4.277 10.640 1.00 96.19 97 VAL A CA 1
ATOM 735 C C . VAL A 1 97 ? -7.235 -4.069 11.575 1.00 96.19 97 VAL A C 1
ATOM 737 O O . VAL A 1 97 ? -7.242 -4.518 12.721 1.00 96.19 97 VAL A O 1
ATOM 740 N N . LYS A 1 98 ? -8.247 -3.357 11.081 1.00 96.62 98 LYS A N 1
ATOM 741 C CA . LYS A 1 98 ? -9.460 -3.074 11.839 1.00 96.62 98 LYS A CA 1
ATOM 742 C C . LYS A 1 98 ? -10.434 -4.239 11.762 1.00 96.62 98 LYS A C 1
ATOM 744 O O . LYS A 1 98 ? -10.883 -4.691 12.798 1.00 96.62 98 LYS A O 1
ATOM 749 N N . ASP A 1 99 ? -10.759 -4.704 10.562 1.00 95.88 99 ASP A N 1
ATOM 750 C CA . ASP A 1 99 ? -11.737 -5.773 10.343 1.00 95.88 99 ASP A CA 1
ATOM 751 C C . ASP A 1 99 ? -11.290 -6.635 9.160 1.00 95.88 99 ASP A C 1
ATOM 753 O O . ASP A 1 99 ? -10.766 -6.100 8.178 1.00 95.88 99 ASP A O 1
ATOM 757 N N . VAL A 1 100 ? -11.543 -7.945 9.225 1.00 95.50 100 VAL A N 1
ATOM 758 C CA . VAL A 1 100 ? -11.291 -8.900 8.136 1.00 95.50 100 VAL A CA 1
ATOM 759 C C . VAL A 1 100 ? -12.573 -9.674 7.849 1.00 95.50 100 VAL A C 1
ATOM 761 O O . VAL A 1 100 ? -13.201 -10.234 8.747 1.00 95.50 100 VAL A O 1
ATOM 764 N N . LEU A 1 101 ? -12.984 -9.695 6.584 1.00 94.56 101 LEU A N 1
ATOM 765 C CA . LEU A 1 101 ? -14.134 -10.458 6.125 1.00 94.56 101 LEU A CA 1
ATOM 766 C C . LEU A 1 101 ? -13.806 -11.949 6.172 1.00 94.56 101 LEU A C 1
ATOM 768 O O . LEU A 1 101 ? -12.777 -12.390 5.648 1.00 94.56 101 LEU A O 1
ATOM 772 N N . LYS A 1 102 ? -14.724 -12.730 6.751 1.00 92.62 102 LYS A N 1
ATOM 773 C CA . LYS A 1 102 ? -14.647 -14.193 6.732 1.0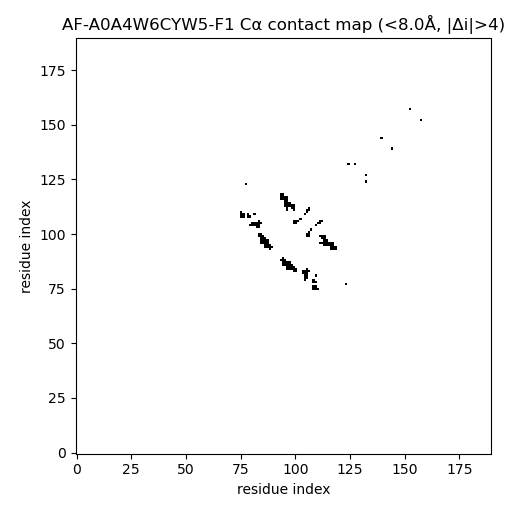0 92.62 102 LYS A CA 1
ATOM 774 C C . LYS A 1 102 ? -14.553 -14.685 5.291 1.00 92.62 102 LYS A C 1
ATOM 776 O O . LYS A 1 102 ? -15.164 -14.109 4.394 1.00 92.62 102 LYS A O 1
ATOM 781 N N . ASP A 1 103 ? -13.758 -15.730 5.090 1.00 89.75 103 ASP A N 1
ATOM 782 C CA . ASP A 1 103 ? -13.547 -16.383 3.795 1.00 89.75 103 ASP A CA 1
ATOM 783 C C . ASP A 1 103 ? -12.896 -15.539 2.689 1.00 89.75 103 ASP A C 1
ATOM 785 O O . ASP A 1 103 ? -12.749 -16.034 1.569 1.00 89.75 103 ASP A O 1
ATOM 789 N N . SER A 1 104 ? -12.471 -14.311 2.991 1.00 92.44 104 SER A N 1
ATOM 790 C CA . SER A 1 104 ? -11.770 -13.446 2.043 1.00 92.44 104 SER A CA 1
ATOM 791 C C . SER A 1 104 ? -10.329 -13.904 1.781 1.00 92.44 104 SER A C 1
ATOM 793 O O . SER A 1 104 ? -9.746 -14.609 2.611 1.00 92.44 104 SER A O 1
ATOM 795 N N . PRO A 1 105 ? -9.706 -13.465 0.670 1.00 90.62 105 PRO A N 1
ATOM 796 C CA . PRO A 1 105 ? -8.280 -13.687 0.431 1.00 90.62 105 PRO A CA 1
ATOM 797 C C . PRO A 1 105 ? -7.391 -13.174 1.571 1.00 90.62 105 PRO A C 1
ATOM 799 O O . PRO A 1 105 ? -6.430 -13.841 1.942 1.00 90.62 105 PRO A O 1
ATOM 802 N N . ALA A 1 106 ? -7.747 -12.043 2.191 1.00 91.69 106 ALA A N 1
ATOM 803 C CA . ALA A 1 106 ? -7.041 -11.534 3.365 1.00 91.69 106 ALA A CA 1
ATOM 804 C C . ALA A 1 106 ? -7.056 -12.524 4.544 1.00 91.69 106 ALA A C 1
ATOM 806 O O . ALA A 1 106 ? -6.031 -12.707 5.193 1.00 91.69 106 ALA A O 1
ATOM 807 N N . ALA A 1 107 ? -8.186 -13.194 4.789 1.00 89.94 107 ALA A N 1
ATOM 808 C CA . ALA A 1 107 ? -8.302 -14.185 5.858 1.00 89.94 107 ALA A CA 1
ATOM 809 C C . ALA A 1 107 ? -7.630 -15.524 5.510 1.00 89.94 107 ALA A C 1
ATOM 811 O O . ALA A 1 107 ? -7.004 -16.134 6.368 1.00 89.94 107 ALA A O 1
ATOM 812 N N . LYS A 1 108 ? -7.784 -16.004 4.269 1.00 88.69 108 LYS A N 1
ATOM 813 C CA . LYS A 1 108 ? -7.362 -17.358 3.863 1.00 88.69 108 LYS A CA 1
ATOM 814 C C . LYS A 1 108 ? -5.892 -17.453 3.485 1.00 88.69 108 LYS A C 1
ATOM 816 O O . LYS A 1 108 ? -5.213 -18.375 3.912 1.00 88.69 108 LYS A O 1
ATOM 821 N N . HIS A 1 109 ? -5.437 -16.512 2.671 1.00 85.56 109 HIS A N 1
ATOM 822 C CA . HIS A 1 109 ? -4.125 -16.558 2.033 1.00 85.56 109 HIS A CA 1
ATOM 823 C C . HIS A 1 109 ? -3.092 -15.764 2.833 1.00 85.56 109 HIS A C 1
ATOM 825 O O . HIS A 1 109 ? -1.951 -16.175 3.012 1.00 85.56 109 HIS A O 1
ATOM 831 N N . LEU A 1 110 ? -3.521 -14.623 3.377 1.00 86.19 110 LEU A N 1
ATOM 832 C CA . LEU A 1 110 ? -2.652 -13.734 4.148 1.00 86.19 110 LEU A CA 1
ATOM 833 C C . LEU A 1 110 ? -2.790 -13.932 5.658 1.00 86.19 110 LEU A C 1
ATOM 835 O O . LEU A 1 110 ? -2.084 -13.275 6.414 1.00 86.19 110 LEU A O 1
ATOM 839 N N . SER A 1 111 ? -3.694 -14.816 6.099 1.00 88.31 111 SER A N 1
ATOM 840 C CA . SER A 1 111 ? -3.953 -15.100 7.518 1.00 88.31 111 SER A CA 1
ATOM 841 C C . SER A 1 111 ? -4.108 -13.838 8.381 1.00 88.31 111 SER A C 1
ATOM 843 O O . SER A 1 111 ? -3.767 -13.863 9.562 1.00 88.31 111 SER A O 1
ATOM 845 N N . LEU A 1 112 ? -4.603 -12.737 7.797 1.00 92.19 112 LEU A N 1
ATOM 846 C CA . LEU A 1 112 ? -4.731 -11.460 8.492 1.00 92.19 112 LEU A CA 1
ATOM 847 C C . LEU A 1 112 ? -5.810 -11.556 9.562 1.00 92.19 112 LEU A C 1
ATOM 849 O O . LEU A 1 112 ? -6.915 -12.054 9.313 1.00 92.19 112 LEU A O 1
ATOM 853 N N . GLN A 1 113 ? -5.504 -11.009 10.729 1.00 93.88 113 GLN A N 1
ATOM 854 C CA . GLN A 1 113 ? -6.389 -10.972 11.881 1.00 93.88 113 GLN A CA 1
ATOM 855 C C . GLN A 1 113 ? -6.629 -9.533 12.329 1.00 93.88 113 GLN A C 1
ATOM 857 O O . GLN A 1 113 ? -5.836 -8.620 12.100 1.00 93.88 113 GLN A O 1
ATOM 862 N N . GLN A 1 114 ? -7.780 -9.311 12.958 1.00 95.94 114 GLN A N 1
ATOM 863 C CA . GLN A 1 114 ? -8.079 -8.029 13.582 1.00 95.94 114 GLN A CA 1
ATOM 864 C C . GLN A 1 114 ? -7.048 -7.737 14.680 1.00 95.94 114 GLN A C 1
ATOM 866 O O . GLN A 1 114 ? -6.793 -8.581 15.533 1.00 95.94 114 GLN A O 1
ATOM 871 N N . GLY A 1 115 ? -6.501 -6.523 14.670 1.00 95.38 115 GLY A N 1
ATOM 872 C CA . GLY A 1 115 ? -5.459 -6.090 15.601 1.00 95.38 115 GLY A CA 1
ATOM 873 C C . GLY A 1 115 ? -4.035 -6.210 15.058 1.00 95.38 115 GLY A C 1
ATOM 874 O O . GLY A 1 115 ? -3.142 -5.587 15.631 1.00 95.38 115 GLY A O 1
ATOM 875 N N . ASP A 1 116 ? -3.818 -6.913 13.941 1.00 96.50 116 ASP A N 1
ATOM 876 C CA . ASP A 1 116 ? -2.487 -7.035 13.340 1.00 96.50 116 ASP A CA 1
ATOM 877 C C . ASP A 1 116 ? -1.924 -5.665 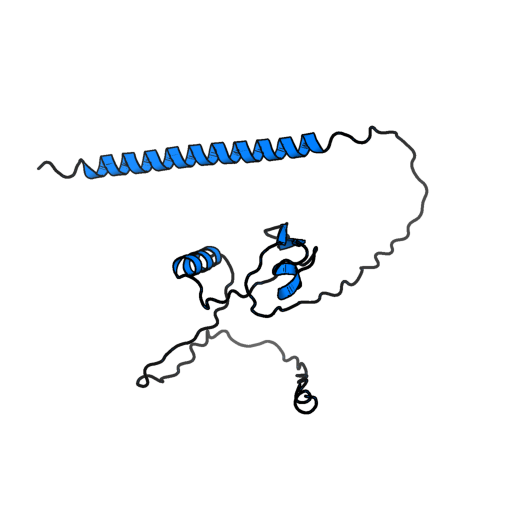12.951 1.00 96.50 116 ASP A C 1
ATOM 879 O O . ASP A 1 116 ? -2.604 -4.856 12.308 1.00 96.50 116 ASP A O 1
ATOM 883 N N . GLN A 1 117 ? -0.659 -5.415 13.294 1.00 95.94 117 GLN A N 1
ATOM 884 C CA . GLN A 1 117 ? 0.065 -4.233 12.840 1.00 95.94 117 GLN A CA 1
ATOM 885 C C . GLN A 1 117 ? 0.777 -4.522 11.517 1.00 95.94 117 GLN A C 1
ATOM 887 O O . GLN A 1 117 ? 1.636 -5.397 11.423 1.00 95.94 117 GLN A O 1
ATOM 892 N N . LEU A 1 118 ? 0.471 -3.732 10.491 1.00 93.94 118 LEU A N 1
ATOM 893 C CA . LEU A 1 118 ? 1.137 -3.825 9.197 1.00 93.94 118 LEU A CA 1
ATOM 894 C C . LEU A 1 118 ? 2.446 -3.030 9.235 1.00 93.94 118 LEU A C 1
ATOM 896 O O . LEU A 1 118 ? 2.441 -1.799 9.176 1.00 93.94 118 LEU A O 1
ATOM 900 N N . LEU A 1 119 ? 3.569 -3.743 9.328 1.00 92.19 119 LEU A N 1
ATOM 901 C CA . LEU A 1 119 ? 4.908 -3.143 9.372 1.00 92.19 119 LEU A CA 1
ATOM 902 C C . LEU A 1 119 ? 5.499 -2.919 7.975 1.00 92.19 119 LEU A C 1
ATOM 904 O O . LEU A 1 119 ? 6.121 -1.891 7.709 1.00 92.19 119 LEU A O 1
ATOM 908 N N . SER A 1 120 ? 5.317 -3.883 7.073 1.00 90.69 120 SER A N 1
ATOM 909 C CA . SER A 1 120 ? 5.765 -3.806 5.683 1.00 90.69 120 SER A CA 1
ATOM 910 C C . SER A 1 120 ? 4.943 -4.750 4.807 1.00 90.69 120 SER A C 1
ATOM 912 O O . SER A 1 120 ? 4.278 -5.650 5.312 1.00 90.69 120 SER A O 1
ATOM 914 N N . ALA A 1 121 ? 4.980 -4.539 3.493 1.00 89.62 121 ALA A N 1
ATOM 915 C CA . ALA A 1 121 ? 4.345 -5.420 2.523 1.00 89.62 121 ALA A CA 1
ATOM 916 C C . ALA A 1 121 ? 5.259 -5.587 1.309 1.00 89.62 121 ALA A C 1
ATOM 918 O O . ALA A 1 121 ? 5.858 -4.619 0.832 1.00 89.62 121 ALA A O 1
ATOM 919 N N . LYS A 1 122 ? 5.352 -6.813 0.790 1.00 89.62 122 LYS A N 1
ATOM 920 C CA . LYS A 1 122 ? 6.069 -7.099 -0.452 1.00 89.62 122 LYS A CA 1
ATOM 921 C C . LYS A 1 122 ? 5.085 -7.094 -1.615 1.00 89.62 122 LYS A C 1
ATOM 923 O O . LYS A 1 122 ? 4.174 -7.911 -1.666 1.00 89.62 122 LYS A O 1
ATOM 928 N N . VAL A 1 123 ? 5.290 -6.181 -2.559 1.00 89.69 123 VAL A N 1
ATOM 929 C CA . VAL A 1 123 ? 4.500 -6.120 -3.791 1.00 89.69 123 VAL A CA 1
ATOM 930 C C . VAL A 1 123 ? 5.242 -6.872 -4.890 1.00 89.69 123 VAL A C 1
ATOM 932 O O . VAL A 1 123 ? 6.363 -6.511 -5.250 1.00 89.69 123 VAL A O 1
ATOM 935 N N . TYR A 1 124 ? 4.616 -7.921 -5.417 1.00 89.38 124 TYR A N 1
ATOM 936 C CA . TYR A 1 124 ? 5.105 -8.643 -6.587 1.00 89.38 124 TYR A CA 1
ATOM 937 C C . TYR A 1 124 ? 4.620 -7.935 -7.851 1.00 89.38 124 TYR A C 1
ATOM 939 O O . TYR A 1 124 ? 3.445 -7.599 -7.965 1.00 89.38 124 TYR A O 1
ATOM 947 N N . PHE A 1 125 ? 5.530 -7.698 -8.795 1.00 88.81 125 PHE A N 1
ATOM 948 C CA . PHE A 1 125 ? 5.213 -7.066 -10.082 1.00 88.81 125 PHE A CA 1
ATOM 949 C C .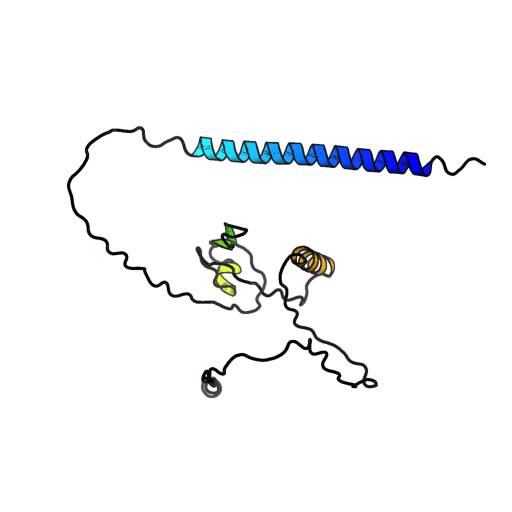 PHE A 1 125 ? 4.917 -8.092 -11.189 1.00 88.81 125 PHE A C 1
ATOM 951 O O . PHE A 1 125 ? 4.768 -7.721 -12.353 1.00 88.81 125 PHE A O 1
ATOM 958 N N . ASP A 1 126 ? 4.807 -9.373 -10.832 1.00 87.81 126 ASP A N 1
ATOM 959 C CA . ASP A 1 126 ? 4.411 -10.437 -11.749 1.00 87.81 126 ASP A CA 1
ATOM 960 C C . ASP A 1 126 ? 2.955 -10.219 -12.176 1.00 87.81 126 ASP A C 1
ATOM 962 O O . ASP A 1 126 ? 2.062 -10.054 -11.348 1.00 87.81 126 ASP A O 1
ATOM 966 N N . ASN A 1 127 ? 2.714 -10.178 -13.486 1.00 86.56 127 ASN A N 1
ATOM 967 C CA . ASN A 1 127 ? 1.392 -9.957 -14.083 1.00 86.56 127 ASN A CA 1
ATOM 968 C C . ASN A 1 127 ? 0.699 -8.634 -13.671 1.00 86.56 127 ASN A C 1
ATOM 970 O O . ASN A 1 127 ? -0.512 -8.488 -13.854 1.00 86.56 127 ASN A O 1
ATOM 974 N N . VAL A 1 128 ? 1.445 -7.643 -13.170 1.00 89.38 128 VAL A N 1
ATOM 975 C CA . VAL A 1 128 ? 0.923 -6.299 -12.868 1.00 89.38 128 VAL A CA 1
ATOM 976 C C . VAL A 1 128 ? 0.919 -5.435 -14.133 1.00 89.38 128 VAL A C 1
ATOM 978 O O . VAL A 1 128 ? 1.869 -5.441 -14.917 1.00 89.38 128 VAL A O 1
ATOM 981 N N . LYS A 1 129 ? -0.149 -4.654 -14.344 1.00 91.75 129 LYS A N 1
ATOM 982 C CA . LYS A 1 129 ? -0.215 -3.686 -15.450 1.00 91.75 129 LYS A CA 1
ATOM 983 C C . LYS A 1 129 ? 0.812 -2.573 -15.247 1.00 91.75 129 LYS A C 1
ATOM 985 O O . LYS A 1 129 ? 0.969 -2.069 -14.140 1.00 91.75 129 LYS A O 1
ATOM 990 N N . TYR A 1 130 ? 1.438 -2.126 -16.336 1.00 92.25 130 TYR A N 1
ATOM 991 C CA . TYR A 1 130 ? 2.447 -1.061 -16.301 1.00 92.25 130 TYR A CA 1
ATOM 992 C C . TYR A 1 130 ? 1.967 0.202 -15.565 1.00 92.25 130 TYR A C 1
ATOM 994 O O . TYR A 1 130 ? 2.668 0.725 -14.704 1.00 92.25 130 TYR A O 1
ATOM 1002 N N . GLU A 1 131 ? 0.747 0.655 -15.854 1.00 96.00 131 GLU A N 1
ATOM 1003 C CA . GLU A 1 131 ? 0.163 1.848 -15.229 1.00 96.00 131 GLU A CA 1
ATOM 1004 C C . GLU A 1 131 ? -0.001 1.704 -13.713 1.00 96.00 131 GLU A C 1
ATOM 1006 O O . GLU A 1 131 ? 0.252 2.647 -12.967 1.00 96.00 131 GLU A O 1
ATOM 1011 N N . ASP A 1 132 ? -0.408 0.525 -13.244 1.00 93.44 132 ASP A N 1
ATOM 1012 C CA . ASP A 1 132 ? -0.607 0.269 -11.819 1.00 93.44 132 ASP A CA 1
ATOM 1013 C C . ASP A 1 132 ? 0.736 0.118 -11.102 1.00 93.44 132 ASP A C 1
ATOM 1015 O O . ASP A 1 132 ? 0.911 0.652 -10.006 1.00 93.44 132 ASP A O 1
ATOM 1019 N N . ALA A 1 133 ? 1.721 -0.502 -11.759 1.00 92.81 133 ALA A N 1
ATOM 1020 C CA . ALA A 1 133 ? 3.086 -0.562 -11.252 1.00 92.81 133 ALA A CA 1
ATOM 1021 C C . ALA A 1 133 ? 3.678 0.842 -11.046 1.00 92.81 133 ALA A C 1
ATOM 1023 O O . ALA A 1 133 ? 4.264 1.112 -9.997 1.00 92.81 133 ALA A O 1
ATOM 1024 N N . LEU A 1 134 ? 3.479 1.761 -11.999 1.00 95.38 134 LEU A N 1
ATOM 1025 C CA . LEU A 1 134 ? 3.931 3.148 -11.861 1.00 95.38 134 LEU A CA 1
ATOM 1026 C C . LEU A 1 134 ? 3.270 3.866 -10.684 1.00 95.38 134 LEU A C 1
ATOM 1028 O O . LEU A 1 134 ? 3.973 4.523 -9.921 1.00 95.38 134 LEU A O 1
ATOM 1032 N N . LYS A 1 135 ? 1.951 3.722 -10.503 1.00 95.50 135 LYS A N 1
ATOM 1033 C CA . LYS A 1 135 ? 1.237 4.342 -9.372 1.00 95.50 135 LYS A CA 1
ATOM 1034 C C . LYS A 1 135 ? 1.801 3.868 -8.037 1.00 95.50 135 LYS A C 1
ATOM 1036 O O . LYS A 1 135 ? 2.045 4.684 -7.155 1.00 95.50 135 LYS A O 1
ATOM 1041 N N . ILE A 1 136 ? 2.056 2.565 -7.906 1.00 94.12 136 ILE A N 1
ATOM 1042 C CA . ILE A 1 136 ? 2.644 1.986 -6.691 1.00 94.12 136 ILE A CA 1
ATOM 1043 C C . ILE A 1 136 ? 4.024 2.599 -6.424 1.00 94.12 136 ILE A C 1
ATOM 1045 O O . ILE A 1 136 ? 4.290 3.036 -5.305 1.00 94.12 136 ILE A O 1
ATOM 1049 N N . LEU A 1 137 ? 4.882 2.686 -7.445 1.00 94.19 137 LEU A N 1
ATOM 1050 C CA . LEU A 1 137 ? 6.223 3.264 -7.312 1.00 94.19 137 LEU A CA 1
ATOM 1051 C C . LEU A 1 137 ? 6.189 4.763 -6.977 1.00 94.19 137 LEU A C 1
ATOM 1053 O O . LEU A 1 137 ? 6.966 5.211 -6.140 1.00 94.19 137 LEU A O 1
ATOM 1057 N N . GLN A 1 138 ? 5.272 5.525 -7.577 1.00 95.69 138 GLN A N 1
ATOM 1058 C CA . GLN A 1 138 ? 5.086 6.952 -7.294 1.00 95.69 138 GLN A CA 1
ATOM 1059 C C . GLN A 1 138 ? 4.593 7.187 -5.865 1.00 95.69 138 GLN A C 1
ATOM 1061 O O . GLN A 1 138 ? 5.128 8.031 -5.153 1.00 95.69 138 GLN A O 1
ATOM 1066 N N . CYS A 1 139 ? 3.611 6.409 -5.405 1.00 94.12 139 CYS A N 1
ATOM 1067 C CA . CYS A 1 139 ? 3.136 6.490 -4.025 1.00 94.12 139 CYS A CA 1
ATOM 1068 C C . CYS A 1 139 ? 4.220 6.115 -3.005 1.00 94.12 139 CYS A C 1
ATOM 1070 O O . CYS A 1 139 ? 4.149 6.552 -1.859 1.00 94.12 139 CYS A O 1
ATOM 1072 N N . ALA A 1 140 ? 5.209 5.313 -3.408 1.00 93.69 140 ALA A N 1
ATOM 1073 C CA . ALA A 1 140 ? 6.302 4.877 -2.553 1.00 93.69 140 ALA A CA 1
ATOM 1074 C C . ALA A 1 140 ? 7.477 5.874 -2.472 1.00 93.69 140 ALA A C 1
ATOM 1076 O O . ALA A 1 140 ? 8.307 5.731 -1.577 1.00 93.69 140 ALA A O 1
ATOM 1077 N N . GLU A 1 141 ? 7.543 6.886 -3.348 1.00 93.62 141 GLU A N 1
ATOM 1078 C CA . GLU A 1 141 ? 8.653 7.853 -3.438 1.00 93.62 141 GLU A CA 1
ATOM 1079 C C . GLU A 1 141 ? 9.068 8.506 -2.100 1.00 93.62 141 GLU A C 1
ATOM 1081 O O . GLU A 1 141 ? 10.270 8.569 -1.833 1.00 93.62 141 GLU A O 1
ATOM 1086 N N . PRO A 1 142 ? 8.151 8.955 -1.216 1.00 93.94 142 PRO A N 1
ATOM 1087 C CA . PRO A 1 142 ? 8.547 9.589 0.044 1.00 93.94 142 PRO A CA 1
ATOM 1088 C C . PRO A 1 142 ? 8.934 8.583 1.144 1.00 93.94 142 PRO A C 1
ATOM 1090 O O . PRO A 1 142 ? 9.235 8.990 2.268 1.00 93.94 142 PRO A O 1
ATOM 1093 N N . TYR A 1 143 ? 8.901 7.279 0.861 1.00 92.00 143 TYR A N 1
ATOM 1094 C CA . TYR A 1 143 ? 9.089 6.216 1.845 1.00 92.00 143 TYR A CA 1
ATOM 1095 C C . TYR A 1 143 ? 10.337 5.373 1.555 1.00 92.00 143 TYR A C 1
ATOM 1097 O O . TYR A 1 143 ? 10.955 5.435 0.494 1.00 92.00 143 TYR A O 1
ATOM 1105 N N . LYS A 1 144 ? 10.739 4.556 2.534 1.00 91.06 144 LYS A N 1
ATOM 1106 C CA . LYS A 1 144 ? 11.868 3.631 2.375 1.00 91.06 144 LYS A CA 1
ATOM 1107 C C . LYS A 1 144 ? 11.437 2.431 1.529 1.00 91.06 144 LYS A C 1
ATOM 1109 O O . LYS A 1 144 ? 10.521 1.714 1.915 1.00 91.06 144 LYS A O 1
ATOM 1114 N N . VAL A 1 145 ? 12.140 2.183 0.423 1.00 92.44 145 VAL A N 1
ATOM 1115 C CA . VAL A 1 145 ? 11.879 1.058 -0.492 1.00 92.44 145 VAL A CA 1
ATOM 1116 C C . VAL A 1 145 ? 13.145 0.216 -0.669 1.00 92.44 145 VAL A C 1
ATOM 1118 O O . VAL A 1 145 ? 14.240 0.755 -0.817 1.00 92.44 145 VAL A O 1
ATOM 1121 N N . SER A 1 146 ? 12.992 -1.111 -0.674 1.00 92.12 146 SER A N 1
ATOM 1122 C CA . SER A 1 146 ? 14.042 -2.071 -1.036 1.00 92.12 146 SER A CA 1
ATOM 1123 C C . SER A 1 146 ? 13.647 -2.800 -2.320 1.00 92.12 146 SER A C 1
ATOM 1125 O O . SER A 1 146 ? 12.528 -3.299 -2.424 1.00 92.12 146 SER A O 1
ATOM 1127 N N . PHE A 1 147 ? 14.553 -2.861 -3.301 1.00 90.38 147 PHE A N 1
ATOM 1128 C CA . PHE A 1 147 ? 14.290 -3.485 -4.599 1.00 90.38 147 PHE A CA 1
ATOM 1129 C C . PHE A 1 147 ? 14.977 -4.845 -4.734 1.00 90.38 147 PHE A C 1
ATOM 1131 O O . PHE A 1 147 ? 16.184 -4.972 -4.527 1.00 90.38 147 PHE A O 1
ATOM 1138 N N . GLN A 1 148 ? 14.223 -5.841 -5.203 1.00 88.69 148 GLN A N 1
ATOM 1139 C CA . GLN A 1 148 ? 14.760 -7.097 -5.720 1.00 88.69 148 GLN A CA 1
ATOM 1140 C C . GLN A 1 148 ? 14.859 -6.989 -7.250 1.00 88.69 148 GLN A C 1
ATOM 1142 O O . GLN A 1 148 ? 13.845 -6.883 -7.934 1.00 88.69 148 GLN A O 1
ATOM 1147 N N . LEU A 1 149 ? 16.082 -6.968 -7.792 1.00 89.69 149 LEU A N 1
ATOM 1148 C CA . LEU A 1 149 ? 16.339 -6.651 -9.203 1.00 89.69 149 LEU A CA 1
ATOM 1149 C C . LEU A 1 149 ? 16.918 -7.848 -9.963 1.00 89.69 149 LEU A C 1
ATOM 1151 O O . LEU A 1 149 ? 17.844 -8.505 -9.491 1.00 89.69 149 LEU A O 1
ATOM 1155 N N . LYS A 1 150 ? 16.448 -8.059 -11.196 1.00 86.50 150 LYS A N 1
ATOM 1156 C CA . LYS A 1 150 ? 17.094 -8.929 -12.188 1.00 86.50 150 LYS A CA 1
ATOM 1157 C C . LYS A 1 150 ? 17.760 -8.049 -13.244 1.00 86.50 150 LYS A C 1
ATOM 1159 O O . LYS A 1 150 ? 17.078 -7.320 -13.956 1.00 86.50 150 LYS A O 1
ATOM 1164 N N . ARG A 1 151 ? 19.092 -8.099 -13.346 1.00 89.88 151 ARG A N 1
ATOM 1165 C CA . ARG A 1 151 ? 19.862 -7.357 -14.358 1.00 89.88 151 ARG A CA 1
ATOM 1166 C C . ARG A 1 151 ? 20.399 -8.316 -15.411 1.00 89.88 151 ARG A C 1
ATOM 1168 O O . ARG A 1 151 ? 21.126 -9.245 -15.076 1.00 89.88 151 ARG A O 1
ATOM 1175 N N . THR A 1 152 ? 20.098 -8.047 -16.675 1.00 85.38 152 THR A N 1
ATOM 1176 C CA . THR A 1 152 ? 20.751 -8.716 -17.805 1.00 85.38 152 THR A CA 1
ATOM 1177 C C . THR A 1 152 ? 21.993 -7.911 -18.178 1.00 85.38 152 THR A C 1
ATOM 1179 O O . THR A 1 152 ? 21.873 -6.751 -18.563 1.00 85.38 152 THR A O 1
ATOM 1182 N N . ILE A 1 153 ? 23.184 -8.492 -18.024 1.00 82.56 153 ILE A N 1
ATOM 1183 C CA . ILE A 1 153 ? 24.448 -7.867 -18.440 1.00 82.56 153 ILE A CA 1
ATOM 1184 C C . ILE A 1 153 ? 24.835 -8.462 -19.804 1.00 82.56 153 ILE A C 1
ATOM 1186 O O . ILE A 1 153 ? 24.975 -9.684 -19.891 1.00 82.56 153 ILE A O 1
ATOM 1190 N N . PRO A 1 154 ? 25.000 -7.654 -20.870 1.00 74.62 154 PRO A N 1
ATOM 1191 C CA . PRO A 1 154 ? 25.582 -8.125 -22.124 1.00 74.62 154 PRO A CA 1
ATOM 1192 C C . PRO A 1 154 ? 27.024 -8.582 -21.865 1.00 74.62 154 PRO A C 1
ATOM 1194 O O . PRO A 1 154 ? 27.789 -7.857 -21.234 1.00 74.62 154 PRO A O 1
ATOM 1197 N N . GLY A 1 155 ? 27.403 -9.772 -22.336 1.00 63.69 155 GLY A N 1
ATOM 1198 C CA . GLY A 1 155 ? 28.621 -10.491 -21.921 1.00 63.69 155 GLY A CA 1
ATOM 1199 C C . GLY A 1 155 ? 29.986 -9.830 -22.188 1.00 63.69 155 GLY A C 1
ATOM 1200 O O . GLY A 1 155 ? 31.001 -10.477 -21.964 1.00 63.69 155 GLY A O 1
ATOM 1201 N N . ALA A 1 156 ? 30.039 -8.578 -22.649 1.00 62.03 156 ALA A N 1
ATOM 1202 C CA . ALA A 1 156 ? 31.275 -7.872 -22.987 1.00 62.03 156 ALA A CA 1
ATOM 1203 C C . ALA A 1 156 ? 31.815 -6.939 -21.883 1.00 62.03 156 ALA A C 1
ATOM 1205 O O . ALA A 1 156 ? 32.967 -6.532 -21.971 1.00 62.03 156 ALA A O 1
ATOM 1206 N N . GLU A 1 157 ? 31.060 -6.632 -20.820 1.00 56.88 157 GLU A N 1
ATOM 1207 C CA . GLU A 1 157 ? 31.564 -5.802 -19.712 1.00 56.88 157 GLU A CA 1
ATOM 1208 C C . GLU A 1 157 ? 31.240 -6.398 -18.339 1.00 56.88 157 GLU A C 1
ATOM 1210 O O . GLU A 1 157 ? 30.320 -5.983 -17.636 1.00 56.88 157 GLU A O 1
ATOM 1215 N N . VAL A 1 158 ? 32.052 -7.369 -17.920 1.00 55.41 158 VAL A N 1
ATOM 1216 C CA . VAL A 1 158 ? 32.147 -7.782 -16.514 1.00 55.41 158 VAL A CA 1
ATOM 1217 C C . VAL A 1 158 ? 33.428 -7.187 -15.927 1.00 55.41 158 VAL A C 1
ATOM 1219 O O . VAL A 1 158 ? 34.360 -7.891 -15.556 1.00 55.41 158 VAL A O 1
ATOM 1222 N N . SER A 1 159 ? 33.487 -5.856 -15.833 1.00 53.81 159 SER A N 1
ATOM 1223 C CA . SER A 1 159 ? 34.325 -5.198 -14.826 1.00 53.81 159 SER A CA 1
ATOM 1224 C C . SER A 1 159 ? 33.439 -4.934 -13.614 1.00 53.81 159 SER A C 1
ATOM 1226 O O . SER A 1 159 ? 32.830 -3.875 -13.465 1.00 53.81 159 SER A O 1
ATOM 1228 N N . MET A 1 160 ? 33.295 -5.951 -12.763 1.00 50.59 160 MET A N 1
ATOM 1229 C CA . MET A 1 160 ? 32.618 -5.806 -11.478 1.00 50.59 160 MET A CA 1
ATOM 1230 C C . MET A 1 160 ? 33.457 -4.874 -10.601 1.00 50.59 160 MET A C 1
ATOM 1232 O O . MET A 1 160 ? 34.361 -5.317 -9.899 1.00 50.59 160 MET A O 1
ATOM 1236 N N . ARG A 1 161 ? 33.164 -3.573 -10.626 1.00 50.69 161 ARG A N 1
ATOM 1237 C CA . ARG A 1 161 ? 33.464 -2.697 -9.492 1.00 50.69 161 ARG A CA 1
ATOM 1238 C C . ARG A 1 161 ? 32.270 -2.774 -8.543 1.00 50.69 161 ARG A C 1
ATOM 1240 O O . ARG A 1 161 ? 31.216 -2.229 -8.880 1.00 50.69 161 ARG A O 1
ATOM 1247 N N . PRO A 1 162 ? 32.385 -3.402 -7.362 1.00 50.94 162 PRO A N 1
ATOM 1248 C CA . PRO A 1 162 ? 31.415 -3.171 -6.307 1.00 50.94 162 PRO A CA 1
ATOM 1249 C C . PRO A 1 162 ? 31.539 -1.692 -5.926 1.00 50.94 162 PRO A C 1
ATOM 1251 O O . PRO A 1 162 ? 32.543 -1.275 -5.351 1.00 50.94 162 PRO A O 1
ATOM 1254 N N . ARG A 1 163 ? 30.553 -0.863 -6.288 1.00 47.66 163 ARG A N 1
ATOM 1255 C CA . ARG A 1 163 ? 30.411 0.471 -5.691 1.00 47.66 163 ARG A CA 1
ATOM 1256 C C . ARG A 1 163 ? 29.954 0.266 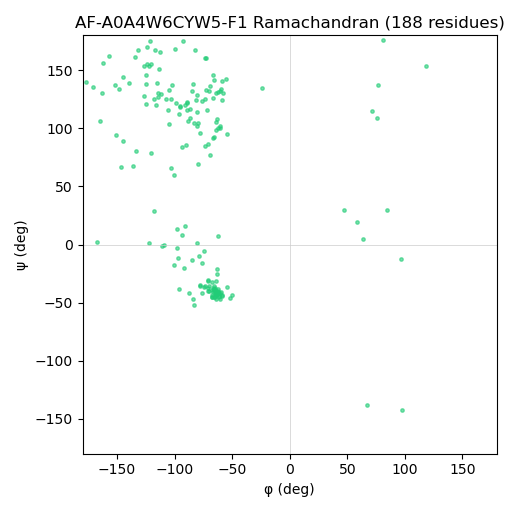-4.250 1.00 47.66 163 ARG A C 1
ATOM 1258 O O . ARG A 1 163 ? 28.762 0.225 -3.973 1.00 47.66 163 ARG A O 1
ATOM 1265 N N . VAL A 1 164 ? 30.915 0.073 -3.357 1.00 44.12 164 VAL A N 1
ATOM 1266 C CA . VAL A 1 164 ? 30.712 0.196 -1.914 1.00 44.12 164 VAL A CA 1
ATOM 1267 C C . VAL A 1 164 ? 30.584 1.696 -1.623 1.00 44.12 164 VAL A C 1
ATOM 1269 O O . VAL A 1 164 ? 31.490 2.440 -2.002 1.00 44.12 164 VAL A O 1
ATOM 1272 N N . PRO A 1 165 ? 29.515 2.187 -0.973 1.00 44.62 165 PRO A N 1
ATOM 1273 C CA . PRO A 1 165 ? 29.605 3.443 -0.246 1.00 44.62 165 PRO A CA 1
ATOM 1274 C C . PRO A 1 165 ? 30.615 3.211 0.878 1.00 44.62 165 PRO A C 1
ATOM 1276 O O . PRO A 1 165 ? 30.345 2.476 1.826 1.00 44.62 165 PRO A O 1
ATOM 1279 N N . SER A 1 166 ? 31.819 3.753 0.725 1.00 46.06 166 SER A N 1
ATOM 1280 C CA . SER A 1 166 ? 32.831 3.776 1.773 1.00 46.06 166 SER A CA 1
ATOM 1281 C C . SER A 1 166 ? 32.281 4.548 2.971 1.00 46.06 166 SER A C 1
ATOM 1283 O O . SER A 1 166 ? 32.250 5.776 2.953 1.00 46.06 166 SER A O 1
ATOM 1285 N N . VAL A 1 167 ? 31.839 3.831 4.000 1.00 53.09 167 VAL A N 1
ATOM 1286 C CA . VAL A 1 167 ? 31.667 4.377 5.345 1.00 53.09 167 VAL A CA 1
ATOM 1287 C C . VAL A 1 167 ? 32.474 3.489 6.279 1.00 53.09 167 VAL A C 1
ATOM 1289 O O . VAL A 1 167 ? 32.317 2.268 6.308 1.00 53.09 167 VAL A O 1
ATOM 1292 N N . GLU A 1 168 ? 33.417 4.129 6.956 1.00 43.66 168 GLU A N 1
ATOM 1293 C CA . GLU A 1 168 ? 34.435 3.526 7.799 1.00 43.66 168 GLU A CA 1
ATOM 1294 C C . GLU A 1 168 ? 33.860 2.702 8.955 1.00 43.66 168 GLU A C 1
ATOM 1296 O O . GLU A 1 168 ? 32.883 3.055 9.614 1.00 43.66 168 GLU A O 1
ATOM 1301 N N . VAL A 1 169 ? 34.532 1.581 9.208 1.00 47.56 169 VAL A N 1
ATOM 1302 C CA . VAL A 1 169 ? 34.290 0.658 10.314 1.00 47.56 169 VAL A CA 1
ATOM 1303 C C . VAL A 1 169 ? 34.944 1.189 11.588 1.00 47.56 169 VAL A C 1
ATOM 1305 O O . VAL A 1 169 ? 36.162 1.359 11.616 1.00 47.56 169 VAL A O 1
ATOM 1308 N N . LYS A 1 170 ? 34.180 1.263 12.688 1.00 43.59 170 LYS A N 1
ATOM 1309 C CA . LYS A 1 170 ? 34.621 0.711 13.986 1.00 43.59 170 LYS A CA 1
ATOM 1310 C C . LYS A 1 170 ? 33.469 0.575 14.988 1.00 43.59 170 LYS A C 1
ATOM 1312 O O . LYS A 1 170 ? 33.034 1.544 15.593 1.00 43.59 170 LYS A O 1
ATOM 1317 N N . GLY A 1 171 ? 33.041 -0.667 15.213 1.00 47.59 171 GLY A N 1
ATOM 1318 C CA . GLY A 1 171 ? 32.173 -1.068 16.322 1.00 47.59 171 GLY A CA 1
ATOM 1319 C C . GLY A 1 171 ? 32.437 -2.538 16.703 1.00 47.59 171 GLY A C 1
ATOM 1320 O O . GLY A 1 171 ? 32.655 -3.339 15.791 1.00 47.59 171 GLY A O 1
ATOM 1321 N N . PRO A 1 172 ? 32.507 -2.916 17.997 1.00 42.78 172 PRO A N 1
ATOM 1322 C CA . PRO A 1 172 ? 32.973 -4.241 18.424 1.00 42.78 172 PRO A CA 1
ATOM 1323 C C . PRO A 1 172 ? 32.051 -5.403 18.026 1.00 42.78 172 PRO A C 1
ATOM 1325 O O . PRO A 1 172 ? 30.830 -5.291 18.026 1.00 42.78 172 PRO A O 1
ATOM 1328 N N . LYS A 1 173 ? 32.673 -6.553 17.736 1.00 48.34 173 LYS A N 1
ATOM 1329 C CA . LYS A 1 173 ? 32.040 -7.836 17.397 1.00 48.34 173 LYS A CA 1
ATOM 1330 C C . LYS A 1 173 ? 31.087 -8.335 18.491 1.00 48.34 173 LYS A C 1
ATOM 1332 O O . LYS A 1 173 ? 31.526 -8.564 19.614 1.00 48.34 173 LYS A O 1
ATOM 1337 N N . ALA A 1 174 ? 29.872 -8.709 18.096 1.00 48.44 174 ALA A N 1
ATOM 1338 C CA . ALA A 1 174 ? 29.070 -9.719 18.783 1.00 48.44 174 ALA A CA 1
ATOM 1339 C C . ALA A 1 174 ? 28.891 -10.929 17.851 1.00 48.44 174 ALA A C 1
ATOM 1341 O O . ALA A 1 174 ? 28.520 -10.788 16.687 1.00 48.44 174 ALA A O 1
ATOM 1342 N N . LYS A 1 175 ? 29.221 -12.126 18.346 1.00 53.00 175 LYS A N 1
ATOM 1343 C CA . LYS A 1 175 ? 28.960 -13.398 17.662 1.00 53.00 175 LYS A CA 1
ATOM 1344 C C . LYS A 1 175 ? 27.504 -13.780 17.932 1.00 53.00 175 LYS A C 1
ATOM 1346 O O . LYS A 1 175 ? 27.145 -13.918 19.096 1.00 53.00 175 LYS A O 1
ATOM 1351 N N . MET A 1 176 ? 26.699 -14.001 16.895 1.00 49.59 176 MET A N 1
ATOM 1352 C CA . MET A 1 176 ? 25.385 -14.639 17.036 1.00 49.59 176 MET A CA 1
ATOM 1353 C C . MET A 1 176 ? 25.400 -15.945 16.243 1.00 49.59 176 MET A C 1
ATOM 1355 O O . MET A 1 176 ? 25.801 -15.971 15.079 1.00 49.59 176 MET A O 1
ATOM 1359 N N . ALA A 1 177 ? 25.071 -17.045 16.918 1.00 47.44 177 ALA A N 1
ATOM 1360 C CA . ALA A 1 177 ? 25.089 -18.386 16.356 1.00 47.44 177 ALA A CA 1
ATOM 1361 C C . ALA A 1 177 ? 24.058 -18.511 15.223 1.00 47.44 177 ALA A C 1
ATOM 1363 O O . ALA A 1 177 ? 22.895 -18.150 15.379 1.00 47.44 177 ALA A O 1
ATOM 1364 N N . LYS A 1 178 ? 24.494 -19.036 14.076 1.00 51.81 178 LYS A N 1
ATOM 1365 C CA . LYS A 1 178 ? 23.635 -19.360 12.936 1.00 51.81 178 LYS A CA 1
ATOM 1366 C C . LYS A 1 178 ? 22.971 -20.713 13.212 1.00 51.81 178 LYS A C 1
ATOM 1368 O O . LYS A 1 178 ? 23.624 -21.742 13.065 1.00 51.81 178 LYS A O 1
ATOM 1373 N N . MET A 1 179 ? 21.704 -20.722 13.621 1.00 34.28 179 MET A N 1
ATOM 1374 C CA . MET A 1 179 ? 20.903 -21.949 13.654 1.00 34.28 179 MET A CA 1
ATOM 1375 C C . MET A 1 179 ? 20.386 -22.215 12.236 1.00 34.28 179 MET A C 1
ATOM 1377 O O . MET A 1 179 ? 19.639 -21.415 11.680 1.00 34.28 179 MET A O 1
ATOM 1381 N N . VAL A 1 180 ? 20.845 -23.304 11.624 1.00 44.69 180 VAL A N 1
ATOM 1382 C CA . VAL A 1 180 ? 20.346 -23.798 10.335 1.00 44.69 180 VAL A CA 1
ATOM 1383 C C . VAL A 1 180 ? 19.473 -25.006 10.652 1.00 44.69 180 VAL A C 1
ATOM 1385 O O . VAL A 1 180 ? 19.998 -26.062 10.994 1.00 44.69 180 VAL A O 1
ATOM 1388 N N . ILE A 1 181 ? 18.150 -24.841 10.600 1.00 40.53 181 ILE A N 1
ATOM 1389 C CA . ILE A 1 181 ? 17.213 -25.968 10.662 1.00 40.53 181 ILE A CA 1
ATOM 1390 C C . ILE A 1 181 ? 17.005 -26.445 9.226 1.00 40.53 181 ILE A C 1
ATOM 1392 O O . ILE A 1 181 ? 16.386 -25.771 8.407 1.00 40.53 181 ILE A O 1
ATOM 1396 N N . SER A 1 182 ? 17.601 -27.590 8.916 1.00 43.28 182 SER A N 1
ATOM 1397 C CA . SER A 1 182 ? 17.525 -28.252 7.619 1.00 43.28 182 SER A CA 1
ATOM 1398 C C . SER A 1 182 ? 16.199 -29.009 7.505 1.00 43.28 182 SER A C 1
ATOM 1400 O O . SER A 1 182 ? 16.057 -30.085 8.084 1.00 43.28 182 SER A O 1
ATOM 1402 N N . TYR A 1 183 ? 15.229 -28.501 6.743 1.00 45.03 183 TYR A N 1
ATOM 1403 C CA . TYR A 1 183 ? 14.065 -29.296 6.330 1.00 45.03 183 TYR A CA 1
ATOM 1404 C C . TYR A 1 183 ? 14.446 -30.201 5.153 1.00 45.03 183 TYR A C 1
ATOM 1406 O O . TYR A 1 183 ? 14.023 -30.001 4.021 1.00 45.03 183 TYR A O 1
ATOM 1414 N N . THR A 1 184 ? 15.276 -31.208 5.425 1.00 50.00 184 THR A N 1
ATOM 1415 C CA . THR A 1 184 ? 15.590 -32.289 4.473 1.00 50.00 184 THR A CA 1
ATOM 1416 C C . THR A 1 184 ? 14.746 -33.543 4.730 1.00 50.00 184 THR A C 1
ATOM 1418 O O . THR A 1 184 ? 15.053 -34.606 4.203 1.00 50.00 184 THR A O 1
ATOM 1421 N N . LEU A 1 185 ? 13.686 -33.449 5.544 1.00 49.88 185 LEU A N 1
ATOM 1422 C CA . LEU A 1 185 ? 12.937 -34.614 6.029 1.00 49.88 185 LEU A CA 1
ATOM 1423 C C . LEU A 1 185 ? 11.458 -34.661 5.608 1.00 49.88 185 LEU A C 1
ATOM 1425 O O . LEU A 1 185 ? 10.653 -35.251 6.316 1.00 49.88 185 LEU A O 1
ATOM 1429 N N . TYR A 1 186 ? 11.096 -34.078 4.460 1.00 46.62 186 TYR A N 1
ATOM 1430 C CA . TYR A 1 186 ? 9.782 -34.320 3.835 1.00 46.62 186 TYR A CA 1
ATOM 1431 C C . TYR A 1 186 ? 9.837 -35.156 2.544 1.00 46.62 186 TYR A C 1
ATOM 1433 O O . TYR A 1 186 ? 8.796 -35.508 2.012 1.00 46.62 186 TYR A O 1
ATOM 1441 N N . CYS A 1 187 ? 11.020 -35.585 2.083 1.00 46.31 187 CYS A N 1
ATOM 1442 C CA . CYS A 1 187 ? 11.145 -36.466 0.908 1.00 46.31 187 CYS A CA 1
ATOM 1443 C C . CYS A 1 187 ? 11.132 -37.974 1.238 1.00 46.31 187 CYS A C 1
ATOM 1445 O O . CYS A 1 187 ? 11.548 -38.776 0.408 1.00 46.31 187 CYS A O 1
ATOM 1447 N N . ILE A 1 188 ? 10.703 -38.374 2.442 1.00 53.03 188 ILE A N 1
ATOM 1448 C CA . ILE A 1 188 ? 10.555 -39.800 2.816 1.00 53.03 188 ILE A CA 1
ATOM 1449 C C . ILE A 1 188 ? 9.130 -40.163 3.260 1.00 53.03 188 ILE A C 1
ATOM 1451 O O . ILE A 1 188 ? 8.868 -41.315 3.587 1.00 53.03 188 ILE A O 1
ATOM 1455 N N . TYR A 1 189 ? 8.205 -39.201 3.246 1.00 45.50 189 TYR A N 1
ATOM 1456 C CA . TYR A 1 189 ? 6.788 -39.418 3.535 1.00 45.50 189 TYR A CA 1
ATOM 1457 C C . TYR A 1 189 ? 5.927 -38.666 2.514 1.00 45.50 189 TYR A C 1
ATOM 1459 O O . TYR A 1 189 ? 5.285 -37.680 2.856 1.00 45.50 189 TYR A O 1
ATOM 1467 N N . MET A 1 190 ? 5.979 -39.106 1.255 1.00 41.03 190 MET A N 1
ATOM 1468 C CA . MET A 1 190 ? 4.840 -39.283 0.336 1.00 41.03 190 MET A CA 1
ATOM 1469 C C . MET A 1 190 ? 5.340 -39.717 -1.039 1.00 41.03 190 MET A C 1
ATOM 1471 O O . MET A 1 190 ? 6.238 -39.041 -1.584 1.00 41.03 190 MET A O 1
#

Sequence (190 aa):
MRSTHNADHLTLCHMCCVQVQKEKLHAELKQVLSQKRSHLRESTCQLAQPEMDTDPTDEQTSVEEASKSVEIVVETEAEAGASGYSVTGGGERGIFVKDVLKDSPAAKHLSLQQGDQLLSAKVYFDNVKYEDALKILQCAEPYKVSFQLKRTIPGAEVSMRPRVPSVEVKGPKAKMAKMVISYTLYCIYM

pLDDT: mean 70.35, std 20.6, range [33.97, 96.62]

Secondary structure (DSSP, 8-state):
--SSHHHHHHHHHHHHHHHHHHHHHHHHHHHHHHHHHHHHHHTT-SS---------------------PPP-PPP----S---SEEEEE-GGG-EEEEEE-TTSHHHHTS---TT-EE---PPP-TT--HHHHHHHHHHHTTS-----------TT-----------------------------STT--

Nearest PDB structures (foldseek):
  4cn0-assembly1_A  TM=9.687E-01  e=3.977E-09  Homo sapiens
  4cn0-assembly1_B  TM=9.296E-01  e=7.730E-09  Homo sapiens
  4cmz-assembly1_A  TM=8.730E-01  e=2.497E-09  Homo sapiens

InterPro domains:
  IPR001478 PDZ domain [PF00595] (73-120)
  IPR001478 PDZ domain [PS50106] (71-138)
  IPR001478 PDZ domain [SM00228] (81-153)
  IPR036034 PDZ superfamily [G3DSA:2.30.42.10] (57-156)
  IPR036034 PDZ superfamily [SSF50156] (60-155)
  IPR052082 Peripheral myelin sheath structural protein [PTHR23348] (65-166)

Organism: Lates calcarifer (NCBI:txid8187)

Mean predicted aligned error: 20.88 Å

Radius of gyration: 29.08 Å; Cα contacts (8 Å, |Δi|>4): 87; chains: 1; bounding box: 63×81×87 Å

Solvent-accessible surface area (backbone atoms only — not comparable to full-atom values): 13265 Å² total; per-residue (Å²): 145,84,82,71,76,66,63,59,56,54,52,54,50,51,53,49,53,52,50,54,52,52,52,53,52,52,51,51,52,53,49,53,56,50,52,55,54,50,55,59,56,66,76,63,76,85,77,83,83,89,89,84,89,90,86,87,80,89,78,92,74,90,72,84,72,75,75,81,75,85,86,81,89,85,86,67,71,98,64,90,57,87,41,49,64,44,74,45,82,51,76,96,77,38,39,28,31,60,45,58,39,82,90,20,41,22,38,71,60,54,62,52,50,65,69,43,70,63,86,80,84,88,84,76,69,77,94,53,55,69,71,59,53,50,50,54,54,61,74,39,63,93,52,94,82,86,84,90,81,88,82,88,75,70,93,86,70,84,78,85,70,82,84,68,84,88,72,89,88,86,79,87,90,79,92,77,86,84,82,78,83,78,86,78,79,66,86,83,76,125